Protein AF-A0A7C5N5G0-F1 (afdb_monomer_lite)

Radius of gyration: 22.43 Å; chains: 1; bounding box: 54×42×61 Å

Foldseek 3Di:
DDDDDPPPPDDPPPVLCVVQVVVVVVLVVCCVVPVPVSVVVVVVVVVVCCVVCVVVLVCVLVVLLVVVCCCCVHPNVPPDLADPPDDDPDDPVVVVVVVCVVLDALCCVQCVPVQLQVQQQCPPPDDHPDPVSSVVSVVVSCVVSDSSVVSVVVVQCSLQSNCVRVVVFDSAQLRSLCSVPPPDPVSVVVSSVRRSVVVNCVSVVVVVRLVSVLQVVLVVCCVPPVDDSPPPVVSVVSVD

Structure (mmCIF, N/CA/C/O backbone):
data_AF-A0A7C5N5G0-F1
#
_entry.id   AF-A0A7C5N5G0-F1
#
loop_
_atom_site.group_PDB
_atom_site.id
_atom_site.type_symbol
_atom_site.label_atom_id
_atom_site.label_alt_id
_atom_site.label_comp_id
_atom_site.label_asym_id
_atom_site.label_entity_id
_atom_site.label_seq_id
_atom_site.pdbx_PDB_ins_code
_atom_site.Cartn_x
_atom_site.Cartn_y
_atom_site.Cartn_z
_atom_site.occupancy
_atom_site.B_iso_or_equiv
_atom_site.auth_seq_id
_atom_site.auth_comp_id
_atom_site.auth_asym_id
_atom_site.auth_atom_id
_atom_site.pdbx_PDB_model_num
ATOM 1 N N . MET A 1 1 ? -23.564 23.332 30.716 1.00 38.75 1 MET A N 1
ATOM 2 C CA . MET A 1 1 ? -22.818 22.286 31.445 1.00 38.75 1 MET A CA 1
ATOM 3 C C . MET A 1 1 ? -21.609 21.970 30.584 1.00 38.75 1 MET A C 1
ATOM 5 O O . MET A 1 1 ? -21.790 21.475 29.482 1.00 38.75 1 MET A O 1
ATOM 9 N N . ALA A 1 2 ? -20.439 22.476 30.977 1.00 34.38 2 ALA A N 1
ATOM 10 C CA . ALA A 1 2 ? -19.244 22.510 30.136 1.00 34.38 2 ALA A CA 1
ATOM 11 C C . ALA A 1 2 ? -18.768 21.088 29.808 1.00 34.38 2 ALA A C 1
ATOM 13 O O . ALA A 1 2 ? -18.655 20.260 30.711 1.00 34.38 2 ALA A O 1
ATOM 14 N N . ALA A 1 3 ? -18.518 20.821 28.526 1.00 38.19 3 ALA A N 1
ATOM 15 C CA . ALA A 1 3 ? -17.839 19.614 28.087 1.00 38.19 3 ALA A CA 1
ATOM 16 C C . ALA A 1 3 ? -16.441 19.606 28.717 1.00 38.19 3 ALA A C 1
ATOM 18 O O . ALA A 1 3 ? -15.652 20.522 28.497 1.00 38.19 3 ALA A O 1
ATOM 19 N N . SER A 1 4 ? -16.167 18.611 29.557 1.00 40.34 4 SER A N 1
ATOM 20 C CA . SER A 1 4 ? -14.829 18.361 30.077 1.00 40.34 4 SER A CA 1
ATOM 21 C C . SER A 1 4 ? -13.907 18.049 28.903 1.00 40.34 4 SER A C 1
ATOM 23 O O . SER A 1 4 ? -14.160 17.088 28.173 1.00 40.34 4 SER A O 1
ATOM 25 N N . GLU A 1 5 ? -12.862 18.853 28.720 1.00 38.34 5 GLU A N 1
ATOM 26 C CA . GLU A 1 5 ? -11.787 18.560 27.775 1.00 38.34 5 GLU A CA 1
ATOM 27 C C . GLU A 1 5 ? -11.242 17.145 28.040 1.00 38.34 5 GLU A C 1
ATOM 29 O O . GLU A 1 5 ? -11.054 16.768 29.205 1.00 38.34 5 GLU A O 1
ATOM 34 N N . PRO A 1 6 ? -11.010 16.326 26.998 1.00 38.59 6 PRO A N 1
ATOM 35 C CA . PRO A 1 6 ? -10.417 15.018 27.189 1.00 38.59 6 PRO A CA 1
ATOM 36 C C . PRO A 1 6 ? -9.009 15.200 27.758 1.00 38.59 6 PRO A C 1
ATOM 38 O O . PRO A 1 6 ? -8.140 15.810 27.142 1.00 38.59 6 PRO A O 1
ATOM 41 N N . ASN A 1 7 ? -8.818 14.677 28.968 1.00 37.25 7 ASN A N 1
ATOM 42 C CA . ASN A 1 7 ? -7.552 14.620 29.682 1.00 37.25 7 ASN A CA 1
ATOM 43 C C . ASN A 1 7 ? -6.488 13.967 28.784 1.00 37.25 7 ASN A C 1
ATOM 45 O O . ASN A 1 7 ? -6.459 12.743 28.646 1.00 37.25 7 ASN A O 1
ATOM 49 N N . GLU A 1 8 ? -5.628 14.783 28.164 1.00 41.31 8 GLU A N 1
ATOM 50 C CA . GLU A 1 8 ? -4.406 14.345 27.490 1.00 41.31 8 GLU A CA 1
ATOM 51 C C . GLU A 1 8 ? -3.439 13.771 28.535 1.00 41.31 8 GLU A C 1
ATOM 53 O O . GLU A 1 8 ? -2.467 14.400 28.965 1.00 41.31 8 GLU A O 1
ATOM 58 N N . SER A 1 9 ? -3.710 12.544 28.975 1.00 40.50 9 SER A N 1
ATOM 59 C CA . SER A 1 9 ? -2.790 11.788 29.805 1.00 40.50 9 SER A CA 1
ATOM 60 C C . SER A 1 9 ? -1.496 11.568 29.020 1.00 40.50 9 SER A C 1
ATOM 62 O O . SER A 1 9 ? -1.440 10.833 28.032 1.00 40.50 9 SER A O 1
ATOM 64 N N . ARG A 1 10 ? -0.461 12.269 29.484 1.00 46.38 10 ARG A N 1
ATOM 65 C CA . ARG A 1 10 ? 0.943 12.212 29.083 1.00 46.38 10 ARG A CA 1
ATOM 66 C C . ARG A 1 10 ? 1.504 10.793 29.197 1.00 46.38 10 ARG A C 1
ATOM 68 O O . ARG A 1 10 ? 2.137 10.455 30.192 1.00 46.38 10 ARG A O 1
ATOM 75 N N . GLU A 1 11 ? 1.355 9.986 28.158 1.00 44.59 11 GLU A N 1
ATOM 76 C CA . GLU A 1 11 ? 2.305 8.902 27.918 1.00 44.59 11 GLU A CA 1
ATOM 77 C C . GLU A 1 11 ? 3.470 9.423 27.071 1.00 44.59 11 GLU A C 1
ATOM 79 O O . GLU A 1 11 ? 3.255 10.244 26.169 1.00 44.59 11 GLU A O 1
ATOM 84 N N . PRO A 1 12 ? 4.714 8.970 27.315 1.00 39.28 12 PRO A N 1
ATOM 85 C CA . PRO A 1 12 ? 5.829 9.281 26.444 1.00 39.28 12 PRO A CA 1
ATOM 86 C C . PRO A 1 12 ? 5.573 8.572 25.113 1.00 39.28 12 PRO A C 1
ATOM 88 O O . PRO A 1 12 ? 5.986 7.429 24.900 1.00 39.28 12 PRO A O 1
ATOM 91 N N . ARG A 1 13 ? 4.874 9.249 24.195 1.00 56.44 13 ARG A N 1
ATOM 92 C CA . ARG A 1 13 ? 4.878 8.875 22.786 1.00 56.44 13 ARG A CA 1
ATOM 93 C C . ARG A 1 13 ? 6.350 8.917 22.402 1.00 56.44 13 ARG A C 1
ATOM 95 O O . ARG A 1 13 ? 6.923 10.003 22.308 1.00 56.44 13 ARG A O 1
ATOM 102 N N . ILE A 1 14 ? 6.990 7.751 22.239 1.00 54.59 14 ILE A N 1
ATOM 103 C CA . ILE A 1 14 ? 8.226 7.685 21.458 1.00 54.59 14 ILE A CA 1
ATOM 104 C C . ILE A 1 14 ? 7.875 8.472 20.216 1.00 54.59 14 ILE A C 1
ATOM 106 O O . ILE A 1 14 ? 6.896 8.140 19.548 1.00 54.59 14 ILE A O 1
ATOM 110 N N . ASN A 1 15 ? 8.569 9.584 20.004 1.00 74.19 15 ASN A N 1
ATOM 111 C CA . ASN A 1 15 ? 8.266 10.424 18.873 1.00 74.19 15 ASN A CA 1
ATOM 112 C C . ASN A 1 15 ? 8.643 9.574 17.662 1.00 74.19 15 ASN A C 1
ATOM 114 O O . ASN A 1 15 ? 9.822 9.460 17.347 1.00 74.19 15 ASN A O 1
ATOM 118 N N . LEU A 1 16 ? 7.666 8.865 17.092 1.00 84.12 16 LEU A N 1
ATOM 119 C CA . LEU A 1 16 ? 7.862 7.818 16.091 1.00 84.12 16 LEU A CA 1
ATOM 120 C C . LEU A 1 16 ? 8.647 8.375 14.906 1.00 84.12 16 LEU A C 1
ATOM 122 O O . LEU A 1 16 ? 9.492 7.702 14.325 1.00 84.12 16 LEU A O 1
ATOM 126 N N . PHE A 1 17 ? 8.441 9.663 14.650 1.00 85.81 17 PHE A N 1
ATOM 127 C CA . PHE A 1 17 ? 9.220 10.493 13.755 1.00 85.81 17 PHE A CA 1
ATOM 128 C C . PHE A 1 17 ? 10.731 10.449 14.032 1.00 85.81 17 PHE A C 1
ATOM 130 O O . PHE A 1 17 ? 11.509 10.244 13.115 1.00 85.81 17 PHE A O 1
ATOM 137 N N . ARG A 1 18 ? 11.178 10.560 15.290 1.00 88.50 18 ARG A N 1
ATOM 138 C CA . ARG A 1 18 ? 12.605 10.484 15.661 1.00 88.50 18 ARG A CA 1
ATOM 139 C C . ARG A 1 18 ? 13.236 9.123 15.375 1.00 88.50 18 ARG A C 1
ATOM 141 O O . ARG A 1 18 ? 14.450 9.064 15.251 1.00 88.50 18 ARG A O 1
ATOM 148 N N . VAL A 1 19 ? 12.447 8.050 15.303 1.00 90.19 19 VAL A N 1
ATOM 149 C CA . VAL A 1 19 ? 12.949 6.705 14.972 1.00 90.19 19 VAL A CA 1
ATOM 150 C C . VAL A 1 19 ? 12.888 6.456 13.467 1.00 90.19 19 VAL A C 1
ATOM 152 O O . VAL A 1 19 ? 13.840 5.953 12.883 1.00 90.19 19 VAL A O 1
ATOM 155 N N . THR A 1 20 ? 11.782 6.827 12.829 1.00 92.81 20 THR A N 1
ATOM 156 C CA . THR A 1 20 ? 11.528 6.543 11.409 1.00 92.81 20 THR A CA 1
ATOM 157 C C . THR A 1 20 ? 12.256 7.506 10.474 1.00 92.81 20 THR A C 1
ATOM 159 O O . THR A 1 20 ? 12.785 7.064 9.458 1.00 92.81 20 THR A O 1
ATOM 162 N N . LEU A 1 21 ? 12.378 8.791 10.828 1.00 93.56 21 LEU A N 1
ATOM 163 C CA . LEU A 1 21 ? 13.058 9.788 9.998 1.00 93.56 21 LEU A CA 1
ATOM 164 C C . LEU A 1 21 ? 14.537 9.446 9.756 1.00 93.56 21 LEU A C 1
ATOM 166 O O . LEU A 1 21 ? 14.940 9.481 8.595 1.00 93.56 21 LEU A O 1
ATOM 170 N N . PRO A 1 22 ? 15.354 9.075 10.767 1.00 95.38 22 PRO A N 1
ATOM 171 C CA . PRO A 1 22 ? 16.735 8.671 10.514 1.00 95.38 22 PRO A CA 1
ATOM 172 C C . PRO A 1 22 ? 16.849 7.447 9.604 1.00 95.38 22 PRO A C 1
ATOM 174 O O . PRO A 1 22 ? 17.775 7.383 8.805 1.00 95.38 22 PRO A O 1
ATOM 177 N N . ILE A 1 23 ? 15.905 6.502 9.682 1.00 95.19 23 ILE A N 1
ATOM 178 C CA . ILE A 1 23 ? 15.879 5.325 8.802 1.00 95.19 23 ILE A CA 1
ATOM 179 C C . ILE A 1 23 ? 15.606 5.761 7.358 1.00 95.19 23 ILE A C 1
ATOM 181 O O . ILE A 1 23 ? 16.357 5.393 6.458 1.00 95.19 23 ILE A O 1
ATOM 185 N N . CYS A 1 24 ? 14.585 6.594 7.136 1.00 94.94 24 CYS A N 1
ATOM 186 C CA . CYS A 1 24 ? 14.295 7.149 5.812 1.00 94.94 24 CYS A CA 1
ATOM 187 C C . CYS A 1 24 ? 15.481 7.957 5.264 1.00 94.94 24 CYS A C 1
ATOM 189 O O . CYS A 1 24 ? 15.859 7.784 4.109 1.00 94.94 24 CYS A O 1
ATOM 191 N N . ALA A 1 25 ? 16.096 8.803 6.097 1.00 94.88 25 ALA A N 1
ATOM 192 C CA . ALA A 1 25 ? 17.253 9.608 5.721 1.00 94.88 25 ALA A CA 1
ATOM 193 C C . ALA A 1 25 ? 18.465 8.736 5.369 1.00 94.88 25 ALA A C 1
ATOM 195 O O . ALA A 1 25 ? 19.141 9.010 4.384 1.00 94.88 25 ALA A O 1
ATOM 196 N N . LEU A 1 26 ? 18.715 7.665 6.126 1.00 94.94 26 LEU A N 1
ATOM 197 C CA . LEU A 1 26 ? 19.798 6.726 5.847 1.00 94.94 26 LEU A CA 1
ATOM 198 C C . LEU A 1 26 ? 19.607 6.038 4.492 1.00 94.94 26 LEU A C 1
ATOM 200 O O . LEU A 1 26 ? 20.550 5.978 3.708 1.00 94.94 26 LEU A O 1
ATOM 204 N N . VAL A 1 27 ? 18.394 5.557 4.198 1.00 94.00 27 VAL A N 1
ATOM 205 C CA . VAL A 1 27 ? 18.082 4.931 2.902 1.00 94.00 27 VAL A CA 1
ATOM 206 C C . VAL A 1 27 ? 18.209 5.948 1.765 1.00 94.00 27 VAL A C 1
ATOM 208 O O . VAL A 1 27 ? 18.807 5.636 0.737 1.00 94.00 27 VAL A O 1
ATOM 211 N N . ALA A 1 28 ? 17.720 7.176 1.960 1.00 92.44 28 ALA A N 1
ATOM 212 C CA . ALA A 1 28 ? 17.833 8.247 0.972 1.00 92.44 28 ALA A CA 1
ATOM 213 C C . ALA A 1 28 ? 19.299 8.615 0.684 1.00 92.44 28 ALA A C 1
ATOM 215 O O . ALA A 1 28 ? 19.708 8.662 -0.473 1.00 92.44 28 ALA A O 1
ATOM 216 N N . VAL A 1 29 ? 20.112 8.814 1.727 1.00 94.06 29 VAL A N 1
ATOM 217 C CA . VAL A 1 29 ? 21.551 9.086 1.588 1.00 94.06 29 VAL A CA 1
ATOM 218 C C . VAL A 1 29 ? 22.259 7.907 0.926 1.00 94.06 29 VAL A C 1
ATOM 220 O O . VAL A 1 29 ? 23.057 8.120 0.018 1.00 94.06 29 VAL A O 1
ATOM 223 N N . GLY A 1 30 ? 21.932 6.671 1.311 1.00 92.38 30 GLY A N 1
ATOM 224 C CA . GLY A 1 30 ? 22.464 5.467 0.674 1.00 92.38 30 GLY A CA 1
ATOM 225 C C . GLY A 1 30 ? 22.176 5.424 -0.828 1.00 92.38 30 GLY A C 1
ATOM 226 O O . GLY A 1 30 ? 23.085 5.165 -1.612 1.00 92.38 30 GLY A O 1
ATOM 227 N N . GLY A 1 31 ? 20.951 5.766 -1.236 1.00 90.06 31 GLY A N 1
ATOM 228 C CA . GLY A 1 31 ? 20.559 5.829 -2.646 1.00 90.06 31 GLY A CA 1
ATOM 229 C C . GLY A 1 31 ? 21.249 6.943 -3.436 1.00 90.06 31 GLY A C 1
ATOM 230 O O . GLY A 1 31 ? 21.521 6.768 -4.618 1.00 90.06 31 GLY A O 1
ATOM 231 N N . ILE A 1 32 ? 21.582 8.065 -2.789 1.00 90.75 32 ILE A N 1
ATOM 232 C CA . ILE A 1 32 ? 22.332 9.169 -3.412 1.00 90.75 32 ILE A CA 1
ATOM 233 C C . ILE A 1 32 ? 23.817 8.813 -3.561 1.00 90.75 32 ILE A C 1
ATOM 235 O O . ILE A 1 32 ? 24.430 9.137 -4.576 1.00 90.75 32 ILE A O 1
ATOM 239 N N . VAL A 1 33 ? 24.403 8.171 -2.548 1.00 95.00 33 VAL A N 1
ATOM 240 C CA . VAL A 1 33 ? 25.842 7.867 -2.502 1.00 95.00 33 VAL A CA 1
ATOM 241 C C . VAL A 1 33 ? 26.191 6.646 -3.353 1.00 95.00 33 VAL A C 1
ATOM 243 O O . VAL A 1 33 ? 27.214 6.654 -4.034 1.00 95.00 33 VAL A O 1
ATOM 246 N N . SER A 1 34 ? 25.371 5.593 -3.315 1.00 94.44 34 SER A N 1
ATOM 247 C CA . SER A 1 34 ? 25.616 4.350 -4.050 1.00 94.44 34 SER A CA 1
ATOM 248 C C . SER A 1 34 ? 24.299 3.715 -4.523 1.00 94.44 34 SER A C 1
ATOM 250 O O . SER A 1 34 ? 23.805 2.763 -3.909 1.00 94.44 34 SER A O 1
ATOM 252 N N . PRO A 1 35 ? 23.712 4.233 -5.619 1.00 91.56 35 PRO A N 1
ATOM 253 C CA . PRO A 1 35 ? 22.434 3.746 -6.135 1.00 91.56 35 PRO A CA 1
ATOM 254 C C . PRO A 1 35 ? 22.483 2.271 -6.557 1.00 91.56 35 PRO A C 1
ATOM 256 O O . PRO A 1 35 ? 21.540 1.539 -6.274 1.00 91.56 35 PRO A O 1
ATOM 259 N N . GLU A 1 36 ? 23.584 1.821 -7.169 1.00 95.12 36 GLU A N 1
ATOM 260 C CA . GLU A 1 36 ? 23.771 0.425 -7.600 1.00 95.12 36 GLU A CA 1
ATOM 261 C C . GLU A 1 36 ? 23.733 -0.539 -6.409 1.00 95.12 36 GLU A C 1
ATOM 263 O O . GLU A 1 36 ? 22.925 -1.463 -6.384 1.00 95.12 36 GLU A O 1
ATOM 268 N N . THR A 1 37 ? 24.510 -0.258 -5.355 1.00 95.19 37 THR A N 1
ATOM 269 C CA . THR A 1 37 ? 24.529 -1.088 -4.139 1.00 95.19 37 THR A CA 1
ATOM 270 C C . THR A 1 37 ? 23.150 -1.169 -3.488 1.00 95.19 37 THR A C 1
ATOM 272 O O . THR A 1 37 ? 22.744 -2.240 -3.025 1.00 95.19 37 THR A O 1
ATOM 275 N N . LEU A 1 38 ? 22.420 -0.048 -3.433 1.00 93.56 38 LEU A N 1
ATOM 276 C CA . LEU A 1 38 ? 21.074 -0.026 -2.865 1.00 93.56 38 LEU A CA 1
ATOM 277 C C . LEU A 1 38 ? 20.101 -0.858 -3.713 1.00 93.56 38 LEU A C 1
ATOM 279 O O . LEU A 1 38 ? 19.334 -1.640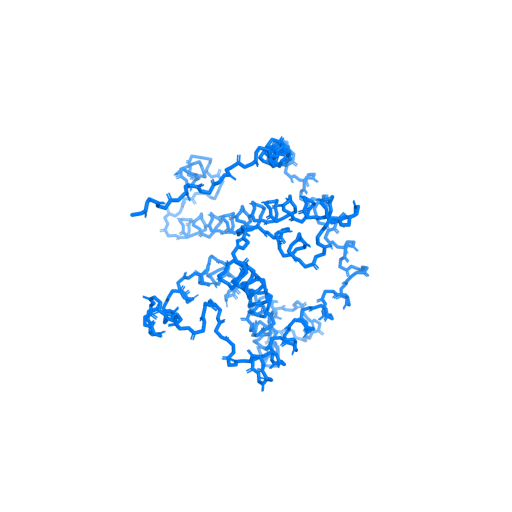 -3.151 1.00 93.56 38 LEU A O 1
ATOM 283 N N . ALA A 1 39 ? 20.151 -0.715 -5.040 1.00 93.44 39 ALA A N 1
ATOM 284 C CA . ALA A 1 39 ? 19.307 -1.460 -5.970 1.00 93.44 39 ALA A CA 1
ATOM 285 C C . ALA A 1 39 ? 19.572 -2.972 -5.897 1.00 93.44 39 ALA A C 1
ATOM 287 O O . ALA A 1 39 ? 18.627 -3.749 -5.748 1.00 93.44 39 ALA A O 1
ATOM 288 N N . ASP A 1 40 ? 20.841 -3.385 -5.904 1.00 96.56 40 ASP A N 1
ATOM 289 C CA . ASP A 1 40 ? 21.236 -4.793 -5.814 1.00 96.56 40 ASP A CA 1
ATOM 290 C C . ASP A 1 40 ? 20.833 -5.405 -4.471 1.00 96.56 40 ASP A C 1
ATOM 292 O O . ASP A 1 40 ? 20.274 -6.504 -4.417 1.00 96.56 40 ASP A O 1
ATOM 296 N N . SER A 1 41 ? 21.043 -4.669 -3.375 1.00 95.88 41 SER A N 1
ATOM 297 C CA . SER A 1 41 ? 20.649 -5.115 -2.035 1.00 95.88 41 SER A CA 1
ATOM 298 C C . SER A 1 41 ? 19.132 -5.269 -1.923 1.00 95.88 41 SER A C 1
ATOM 300 O O . SER A 1 41 ? 18.646 -6.297 -1.446 1.00 95.88 41 SER A O 1
ATOM 302 N N . ALA A 1 42 ? 18.366 -4.283 -2.403 1.00 94.12 42 ALA A N 1
ATOM 303 C CA . ALA A 1 42 ? 16.907 -4.342 -2.411 1.00 94.12 42 ALA A CA 1
ATOM 304 C C . ALA A 1 42 ? 16.388 -5.487 -3.298 1.00 94.12 42 ALA A C 1
ATOM 306 O O . ALA A 1 42 ? 15.464 -6.206 -2.903 1.00 94.12 42 ALA A O 1
ATOM 307 N N . GLY A 1 43 ? 17.008 -5.706 -4.462 1.00 96.38 43 GLY A N 1
ATOM 308 C CA . GLY A 1 43 ? 16.697 -6.812 -5.367 1.00 96.38 43 GLY A CA 1
ATOM 309 C C . GLY A 1 43 ? 16.982 -8.180 -4.743 1.00 96.38 43 GLY A C 1
ATOM 310 O O . GLY A 1 43 ? 16.146 -9.088 -4.813 1.00 96.38 43 GLY A O 1
ATOM 311 N N . LEU A 1 44 ? 18.116 -8.328 -4.053 1.00 97.06 44 LEU A N 1
ATOM 312 C CA . LEU A 1 44 ? 18.463 -9.550 -3.328 1.00 97.06 44 LEU A CA 1
ATOM 313 C C . LEU A 1 44 ? 17.478 -9.827 -2.186 1.00 97.06 44 LEU A C 1
ATOM 315 O O . LEU A 1 44 ? 16.992 -10.952 -2.056 1.00 97.06 44 LEU A O 1
ATOM 319 N N . MET A 1 45 ? 17.137 -8.812 -1.387 1.00 95.81 45 MET A N 1
ATOM 320 C CA . MET A 1 45 ? 16.157 -8.946 -0.304 1.00 95.81 45 MET A CA 1
ATOM 321 C C . MET A 1 45 ? 14.781 -9.349 -0.840 1.00 95.81 45 MET A C 1
ATOM 323 O O . MET A 1 45 ? 14.168 -10.284 -0.326 1.00 95.81 45 MET A O 1
ATOM 327 N N . THR A 1 46 ? 14.325 -8.688 -1.905 1.00 94.56 46 THR A N 1
ATOM 328 C CA . THR A 1 46 ? 13.021 -8.944 -2.530 1.00 94.56 46 THR A CA 1
ATOM 329 C C . THR A 1 46 ? 12.954 -10.351 -3.120 1.00 94.56 46 THR A C 1
ATOM 331 O O . THR A 1 46 ? 12.023 -11.103 -2.838 1.00 94.56 46 THR A O 1
ATOM 334 N N . SER A 1 47 ? 13.966 -10.749 -3.894 1.00 95.81 47 SER A N 1
ATOM 335 C CA . SER A 1 47 ? 14.017 -12.084 -4.498 1.00 95.81 47 SER A CA 1
ATOM 3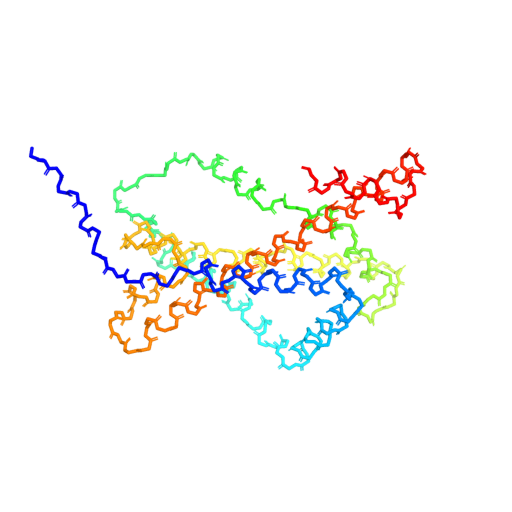36 C C . SER A 1 47 ? 14.129 -13.194 -3.451 1.00 95.81 47 SER A C 1
ATOM 338 O O . SER A 1 47 ? 13.475 -14.227 -3.588 1.00 95.81 47 SER A O 1
ATOM 340 N N . THR A 1 48 ? 14.892 -12.977 -2.377 1.00 96.31 48 THR A N 1
ATOM 341 C CA . THR A 1 48 ? 14.986 -13.922 -1.254 1.00 96.31 48 THR A CA 1
ATOM 342 C C . THR A 1 48 ? 13.646 -14.056 -0.535 1.00 96.31 48 THR A C 1
ATOM 344 O O . THR A 1 48 ? 13.210 -15.174 -0.265 1.00 96.31 48 THR A O 1
ATOM 347 N N . ALA A 1 49 ? 12.959 -12.938 -0.277 1.00 94.56 49 ALA A N 1
ATOM 348 C CA . ALA A 1 49 ? 11.640 -12.947 0.343 1.00 94.56 49 ALA A CA 1
ATOM 349 C C . ALA A 1 49 ? 10.622 -13.711 -0.513 1.00 94.56 49 ALA A C 1
ATOM 351 O O . ALA A 1 49 ? 9.946 -14.594 0.007 1.00 94.56 49 ALA A O 1
ATOM 352 N N . PHE A 1 50 ? 10.550 -13.451 -1.823 1.00 92.94 50 PHE A N 1
ATOM 353 C CA . PHE A 1 50 ? 9.614 -14.163 -2.698 1.00 92.94 50 PHE A CA 1
ATOM 354 C C . PHE A 1 50 ? 9.947 -15.646 -2.861 1.00 92.94 50 PHE A C 1
ATOM 356 O O . PHE A 1 50 ? 9.033 -16.456 -2.906 1.00 92.94 50 PHE A O 1
ATOM 363 N N . ARG A 1 51 ? 11.225 -16.041 -2.861 1.00 94.12 51 ARG A N 1
ATOM 364 C CA . ARG A 1 51 ? 11.590 -17.470 -2.883 1.00 94.12 51 ARG A CA 1
ATOM 365 C C . ARG A 1 51 ? 11.135 -18.234 -1.638 1.00 94.12 51 ARG A C 1
ATOM 367 O O . ARG A 1 51 ? 10.981 -19.447 -1.712 1.00 94.12 51 ARG A O 1
ATOM 374 N N . ALA A 1 52 ? 10.982 -17.554 -0.502 1.00 94.62 52 ALA A N 1
ATOM 375 C CA . ALA A 1 52 ? 10.625 -18.182 0.769 1.00 94.62 52 ALA A CA 1
AT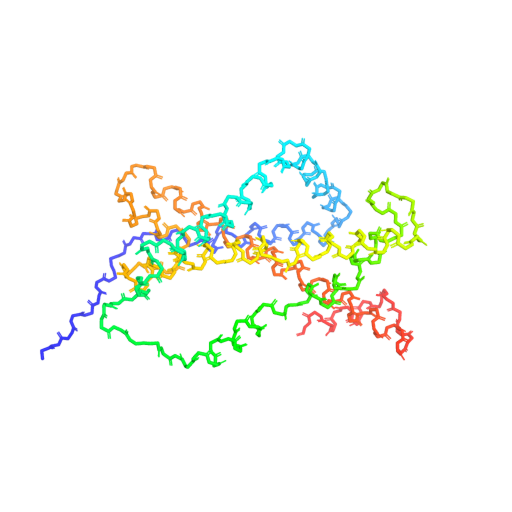OM 376 C C . ALA A 1 52 ? 9.145 -18.000 1.160 1.00 94.62 52 ALA A C 1
ATOM 378 O O . ALA A 1 52 ? 8.590 -18.844 1.866 1.00 94.62 52 ALA A O 1
ATOM 379 N N . LEU A 1 53 ? 8.523 -16.888 0.758 1.00 96.06 53 LEU A N 1
ATOM 380 C CA . LEU A 1 53 ? 7.239 -16.412 1.286 1.00 96.06 53 LEU A CA 1
ATOM 381 C C . LEU A 1 53 ? 6.177 -16.149 0.208 1.00 96.06 53 LEU A C 1
ATOM 383 O O . LEU A 1 53 ? 5.113 -15.630 0.544 1.00 96.06 53 LEU A O 1
ATOM 387 N N . ASP A 1 54 ? 6.411 -16.488 -1.062 1.00 94.06 54 ASP A N 1
ATOM 388 C CA . ASP A 1 54 ? 5.415 -16.333 -2.137 1.00 94.06 54 ASP A CA 1
ATOM 389 C C . ASP A 1 54 ? 4.054 -16.952 -1.785 1.00 94.06 54 ASP A C 1
ATOM 391 O O . ASP A 1 54 ? 3.022 -16.283 -1.873 1.00 94.06 54 ASP A O 1
ATOM 395 N N . TRP A 1 55 ? 4.048 -18.195 -1.302 1.00 95.56 55 TRP A N 1
ATOM 396 C CA . TRP A 1 55 ? 2.840 -18.902 -0.885 1.00 95.56 55 TRP A CA 1
ATOM 397 C C . TRP A 1 55 ? 2.112 -18.158 0.237 1.00 95.56 55 TRP A C 1
ATOM 399 O O . TRP A 1 55 ? 0.882 -18.112 0.250 1.00 95.56 55 TRP A O 1
ATOM 409 N N . PHE A 1 56 ? 2.862 -17.551 1.162 1.00 96.00 56 PHE A N 1
ATOM 410 C CA . PHE A 1 56 ? 2.304 -16.809 2.283 1.00 96.00 56 PHE A CA 1
ATOM 411 C C . PHE A 1 56 ? 1.649 -15.518 1.796 1.00 96.00 56 PHE A C 1
ATOM 413 O O . PHE A 1 56 ? 0.520 -15.238 2.189 1.00 96.00 56 PHE A O 1
ATOM 420 N N . PHE A 1 57 ? 2.297 -14.769 0.897 1.00 93.19 57 PHE A N 1
ATOM 421 C CA . PHE A 1 57 ? 1.698 -13.576 0.293 1.00 93.19 57 PHE A CA 1
ATOM 422 C C . PHE A 1 57 ? 0.413 -13.917 -0.468 1.00 93.19 57 PHE A C 1
ATOM 424 O O . PHE A 1 57 ? -0.613 -13.267 -0.258 1.00 93.19 57 PHE A O 1
ATOM 431 N N . MET A 1 58 ? 0.435 -14.972 -1.287 1.00 93.94 58 MET A N 1
ATOM 432 C CA . MET A 1 58 ? -0.740 -15.403 -2.049 1.00 93.94 58 MET A CA 1
ATOM 433 C C . MET A 1 58 ? -1.882 -15.851 -1.131 1.00 93.94 58 MET A C 1
ATOM 435 O O . MET A 1 58 ? -3.029 -15.435 -1.323 1.00 93.94 58 MET A O 1
ATOM 439 N N . ALA A 1 59 ? -1.579 -16.644 -0.101 1.00 97.06 59 ALA A N 1
ATOM 440 C CA . ALA A 1 59 ? -2.564 -17.092 0.878 1.00 97.06 59 ALA A CA 1
ATOM 441 C C . ALA A 1 59 ? -3.126 -15.928 1.708 1.00 97.06 59 ALA A C 1
ATOM 443 O O . ALA A 1 59 ? -4.333 -15.871 1.932 1.00 97.06 59 ALA A O 1
ATOM 444 N N . ALA A 1 60 ? -2.283 -14.981 2.129 1.00 96.88 60 ALA A N 1
ATOM 445 C CA . ALA A 1 60 ? -2.696 -13.830 2.926 1.00 96.88 60 ALA A CA 1
ATOM 446 C C . ALA A 1 60 ? -3.639 -12.907 2.145 1.00 96.88 60 ALA A C 1
ATOM 448 O O . ALA A 1 60 ? -4.726 -12.598 2.630 1.00 96.88 60 ALA A O 1
ATOM 449 N N . VAL A 1 61 ? -3.275 -12.517 0.918 1.00 96.81 61 VAL A N 1
ATOM 450 C CA . VAL A 1 61 ? -4.105 -11.619 0.095 1.00 96.81 61 VAL A CA 1
ATOM 451 C C . VAL A 1 61 ? -5.415 -12.299 -0.314 1.00 96.81 61 VAL A C 1
ATOM 453 O O . VAL A 1 61 ? -6.481 -11.685 -0.230 1.00 96.81 61 VAL A O 1
ATOM 456 N N . SER A 1 62 ? -5.371 -13.587 -0.672 1.00 97.44 62 SER A N 1
ATOM 457 C CA . SER A 1 62 ? -6.589 -14.371 -0.931 1.00 97.44 62 SER A CA 1
ATOM 458 C C . SER A 1 62 ? -7.462 -14.476 0.323 1.00 97.44 62 SER A C 1
ATOM 460 O O . SER A 1 62 ? -8.680 -14.319 0.256 1.00 97.44 62 SER A O 1
ATOM 462 N N . GLY A 1 63 ? -6.842 -14.683 1.488 1.00 98.25 63 GLY A N 1
ATOM 463 C CA . GLY A 1 63 ? -7.511 -14.711 2.785 1.00 98.25 63 GLY A CA 1
ATOM 464 C C . GLY A 1 63 ? -8.189 -13.386 3.128 1.00 98.25 63 GLY A C 1
ATOM 465 O O . GLY A 1 63 ? -9.328 -13.398 3.588 1.00 98.25 63 GLY A O 1
ATOM 466 N N . PHE A 1 64 ? -7.550 -12.246 2.845 1.00 98.19 64 PHE A N 1
ATOM 467 C CA . PHE A 1 64 ? -8.168 -10.928 3.013 1.00 98.19 64 PHE A CA 1
ATOM 468 C C . PHE A 1 64 ? -9.381 -10.749 2.108 1.00 98.19 64 PHE A C 1
ATOM 470 O O . PHE A 1 64 ? -10.410 -10.268 2.577 1.00 98.19 64 PHE A O 1
ATOM 477 N N . LEU A 1 65 ? -9.311 -11.190 0.848 1.00 98.12 65 LEU A N 1
ATOM 478 C CA . LEU A 1 65 ? -10.468 -11.149 -0.045 1.00 98.12 65 LEU A CA 1
ATOM 479 C C . LEU A 1 65 ? -11.623 -12.000 0.497 1.00 98.12 65 LEU A C 1
ATOM 481 O O . LEU A 1 65 ? -12.752 -11.517 0.577 1.00 98.12 65 LEU A O 1
ATOM 485 N N . MET A 1 66 ? -11.345 -13.234 0.924 1.00 98.31 66 MET A N 1
ATOM 486 C CA . MET A 1 66 ? -12.367 -14.104 1.516 1.00 98.31 66 MET A CA 1
ATOM 487 C C . MET A 1 66 ? -12.953 -13.507 2.801 1.00 98.31 66 MET A C 1
ATOM 489 O O . MET A 1 66 ? -14.164 -13.568 3.005 1.00 98.31 66 MET A O 1
ATOM 493 N N . LEU A 1 67 ? -12.124 -12.884 3.644 1.00 98.00 67 LEU A N 1
ATOM 494 C CA . LEU A 1 67 ? -12.565 -12.210 4.863 1.00 98.00 67 LEU A CA 1
ATOM 495 C C . LEU A 1 67 ? -13.463 -11.007 4.550 1.00 98.00 67 LEU A C 1
ATOM 497 O O . LEU A 1 67 ? -14.520 -10.874 5.160 1.00 98.00 67 LEU A O 1
ATOM 501 N N . CYS A 1 68 ? -13.088 -10.168 3.581 1.00 97.75 68 CYS A N 1
ATOM 502 C CA . CYS A 1 68 ? -13.913 -9.052 3.118 1.00 97.75 68 CYS A CA 1
ATOM 503 C C . CYS A 1 68 ? -15.278 -9.538 2.617 1.00 97.75 68 CYS A C 1
ATOM 505 O O . CYS A 1 68 ? -16.303 -8.993 3.021 1.00 97.75 68 CYS A O 1
ATOM 507 N N . LEU A 1 69 ? -15.306 -10.590 1.791 1.00 97.62 69 LEU A N 1
ATOM 508 C CA . LEU A 1 69 ? -16.554 -11.174 1.291 1.00 97.62 69 LEU A CA 1
ATOM 509 C C . LEU A 1 69 ? -17.409 -11.744 2.426 1.00 97.62 69 LEU A C 1
ATOM 511 O O . LEU A 1 69 ? -18.613 -11.507 2.466 1.00 97.62 69 LEU A O 1
ATOM 515 N N . TRP A 1 70 ? -16.796 -12.456 3.371 1.00 97.81 70 TRP A N 1
ATOM 516 C CA . TRP A 1 70 ? -17.503 -13.009 4.523 1.00 97.81 70 TRP A CA 1
ATOM 517 C C . TRP A 1 70 ? -18.079 -11.922 5.437 1.00 97.81 70 TRP A C 1
ATOM 519 O O . TRP A 1 70 ? -19.208 -12.055 5.905 1.00 97.81 70 TRP A O 1
ATOM 529 N N . LEU A 1 71 ? -17.342 -10.833 5.674 1.00 97.00 71 LEU A N 1
ATOM 530 C CA . LEU A 1 71 ? -17.827 -9.699 6.462 1.00 97.00 71 LEU A CA 1
ATOM 531 C C . LEU A 1 71 ? -18.960 -8.962 5.744 1.00 97.00 71 LEU A C 1
ATOM 533 O O . LEU A 1 71 ? -19.973 -8.672 6.374 1.00 97.00 71 LEU A O 1
ATOM 537 N N . ALA A 1 72 ? -18.808 -8.705 4.442 1.00 96.38 72 ALA A N 1
ATOM 538 C CA . ALA A 1 72 ? -19.777 -7.960 3.644 1.00 96.38 72 ALA A CA 1
ATOM 539 C C . ALA A 1 72 ? -21.091 -8.727 3.422 1.00 96.38 72 ALA A C 1
ATOM 541 O O . ALA A 1 72 ? -22.163 -8.137 3.500 1.00 96.38 72 ALA A O 1
ATOM 542 N N . LEU A 1 73 ? -21.015 -10.036 3.155 1.00 96.75 73 LEU A N 1
ATOM 543 C CA . LEU A 1 73 ? -22.186 -10.886 2.896 1.00 96.75 73 LEU A CA 1
ATOM 544 C C . LEU A 1 73 ? -22.756 -11.528 4.169 1.00 96.75 73 LEU A C 1
ATOM 546 O O . LEU A 1 73 ? -23.865 -12.058 4.159 1.00 96.75 73 LEU A O 1
ATOM 550 N N . GLY A 1 74 ? -21.983 -11.535 5.254 1.00 95.56 74 GLY A N 1
ATOM 551 C CA . GLY A 1 74 ? -22.380 -12.105 6.532 1.00 95.56 74 GLY A CA 1
ATOM 552 C C . GLY A 1 74 ? -23.147 -11.128 7.420 1.00 95.56 74 GLY A C 1
ATOM 553 O O . GLY A 1 74 ? -23.471 -10.001 7.054 1.00 95.56 74 GLY A O 1
ATOM 554 N N . ARG A 1 75 ? -23.376 -11.551 8.669 1.00 94.12 75 ARG A N 1
ATOM 555 C CA . ARG A 1 75 ? -24.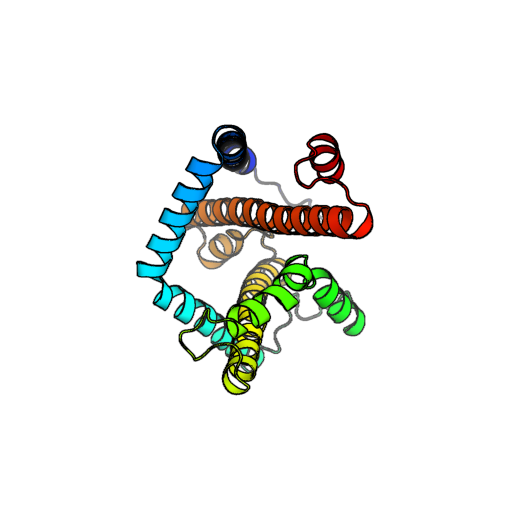117 -10.783 9.690 1.00 94.12 75 ARG A CA 1
ATOM 556 C C . ARG A 1 75 ? -23.524 -9.413 10.040 1.00 94.12 75 ARG A C 1
ATOM 558 O O . ARG A 1 75 ? -24.182 -8.627 10.708 1.00 94.12 75 ARG A O 1
ATOM 565 N N . TYR A 1 76 ? -22.268 -9.167 9.673 1.00 94.81 76 TYR A N 1
ATOM 566 C CA . TYR A 1 76 ? -21.553 -7.934 10.000 1.00 94.81 76 TYR A CA 1
ATOM 567 C C . TYR A 1 76 ? -21.693 -6.860 8.916 1.00 94.81 76 TYR A C 1
ATOM 569 O O . TYR A 1 76 ? -21.404 -5.702 9.197 1.00 94.81 76 TYR A O 1
ATOM 577 N N . GLY A 1 77 ? -22.180 -7.205 7.718 1.00 93.69 77 GLY A N 1
ATOM 578 C CA . GLY A 1 77 ? -22.296 -6.268 6.596 1.00 93.69 77 GLY A CA 1
ATOM 579 C C . GLY A 1 77 ? -23.304 -5.140 6.827 1.00 93.69 77 GLY A C 1
ATOM 580 O O . GLY A 1 77 ? -23.217 -4.098 6.190 1.00 93.69 77 GLY A O 1
ATOM 581 N N . THR A 1 78 ? -24.236 -5.316 7.767 1.00 93.00 78 THR A N 1
ATOM 582 C CA . THR A 1 78 ? -25.221 -4.294 8.154 1.00 93.00 78 THR A CA 1
ATOM 583 C C . THR A 1 78 ? -24.754 -3.411 9.313 1.00 93.00 78 THR A C 1
ATOM 585 O O . THR A 1 78 ? -25.501 -2.540 9.754 1.00 93.00 78 THR A O 1
ATOM 588 N N . MET A 1 79 ? -23.556 -3.646 9.860 1.00 94.25 79 MET A N 1
ATOM 589 C CA . MET A 1 79 ? -23.027 -2.861 10.975 1.00 94.25 79 MET A CA 1
ATOM 590 C C . MET A 1 79 ? -22.553 -1.490 10.485 1.00 94.25 79 MET A C 1
ATOM 592 O O . MET A 1 79 ? -21.707 -1.401 9.596 1.00 94.25 79 MET A O 1
ATOM 596 N N . LYS A 1 80 ? -23.052 -0.417 11.108 1.00 94.88 80 LYS A N 1
ATOM 597 C CA . LYS A 1 80 ? -22.561 0.941 10.857 1.00 94.88 80 LYS A CA 1
ATOM 598 C C . LYS A 1 80 ? -21.152 1.123 11.430 1.00 94.88 80 LYS A C 1
ATOM 600 O O . LYS A 1 80 ? -20.879 0.746 12.572 1.00 94.88 80 LYS A O 1
ATOM 605 N N . LEU A 1 81 ? -20.267 1.742 10.648 1.00 93.62 81 LEU A N 1
ATOM 606 C CA . LEU A 1 81 ? -18.917 2.142 11.064 1.00 93.62 81 LEU A CA 1
ATOM 607 C C . LEU A 1 81 ? -18.969 3.483 11.813 1.00 93.62 81 LEU A C 1
ATOM 609 O O . LEU A 1 81 ? -18.417 4.473 11.358 1.00 93.62 81 LEU A O 1
ATOM 613 N N . GLY A 1 82 ? -19.687 3.491 12.933 1.00 94.31 82 GLY A N 1
ATOM 614 C CA . GLY A 1 82 ? -20.038 4.661 13.742 1.00 94.31 82 GLY A CA 1
ATOM 615 C C . GLY A 1 82 ? -21.084 4.267 14.788 1.00 94.31 82 GLY A C 1
ATOM 616 O O . GLY A 1 82 ? -21.360 3.071 14.955 1.00 94.31 82 GLY A O 1
ATOM 617 N N . ALA A 1 83 ? -21.673 5.229 15.488 1.00 93.25 83 ALA A N 1
ATOM 618 C CA . ALA A 1 83 ? -22.815 4.987 16.364 1.00 93.25 83 ALA A CA 1
ATOM 619 C C . ALA A 1 83 ? -24.021 4.420 15.583 1.00 93.25 83 ALA A C 1
ATOM 621 O O . ALA A 1 83 ? -24.081 4.451 14.352 1.00 93.25 83 ALA A O 1
ATOM 622 N N . ASP A 1 84 ? -24.983 3.828 16.294 1.00 93.50 84 ASP A N 1
ATOM 623 C CA . ASP A 1 84 ? -26.132 3.177 15.647 1.00 93.50 84 ASP A CA 1
ATOM 624 C C . ASP A 1 84 ? -27.076 4.190 14.972 1.00 93.50 84 ASP A C 1
ATOM 626 O O . ASP A 1 84 ? -27.742 3.867 13.982 1.00 93.50 84 ASP A O 1
ATOM 630 N N . ASP A 1 85 ? -27.082 5.426 15.460 1.00 94.12 85 ASP A N 1
ATOM 631 C CA . ASP A 1 85 ? -27.825 6.575 14.952 1.00 94.12 85 ASP A CA 1
ATOM 632 C C . ASP A 1 85 ? -27.044 7.434 13.943 1.00 94.12 85 ASP A C 1
ATOM 634 O O . ASP A 1 85 ? -27.654 8.289 13.310 1.00 94.12 85 ASP A O 1
ATOM 638 N N . ASP A 1 86 ? -25.758 7.155 13.699 1.00 94.44 86 ASP A N 1
ATOM 639 C CA . ASP A 1 86 ? -24.958 7.918 12.730 1.00 94.44 86 ASP A CA 1
ATOM 640 C C . ASP A 1 86 ? -25.480 7.756 11.292 1.00 94.44 86 ASP A C 1
ATOM 642 O O . ASP A 1 86 ? -25.905 6.669 10.865 1.00 94.44 86 ASP A O 1
ATOM 646 N N . GLU A 1 87 ? -25.391 8.837 10.518 1.00 94.50 87 GLU A N 1
ATOM 647 C CA . GLU A 1 87 ? -25.667 8.881 9.080 1.00 94.50 87 GLU A CA 1
ATOM 648 C C . GLU A 1 87 ? -24.380 9.191 8.290 1.00 94.50 87 GLU A C 1
ATOM 650 O O . GLU A 1 87 ? -23.456 9.788 8.838 1.00 94.50 87 GLU A O 1
ATOM 655 N N . PRO A 1 88 ? -24.267 8.783 7.009 1.00 95.56 88 PRO A N 1
ATOM 656 C CA . PRO A 1 88 ? -23.081 9.081 6.209 1.00 95.56 88 PRO A CA 1
ATOM 657 C C . PRO A 1 88 ? -22.888 10.587 5.978 1.00 95.56 88 PRO A C 1
ATOM 659 O O . PRO A 1 88 ? -23.776 11.247 5.442 1.00 95.56 88 PRO A O 1
ATOM 662 N N . ASP A 1 89 ? -21.684 11.094 6.254 1.00 94.94 89 ASP A N 1
ATOM 663 C CA . ASP A 1 89 ? -21.315 12.499 5.998 1.00 94.94 89 ASP A CA 1
ATOM 664 C C . ASP A 1 89 ? -21.362 12.886 4.508 1.00 94.94 89 ASP A C 1
ATOM 666 O O . ASP A 1 89 ? -21.518 14.054 4.150 1.00 94.94 89 ASP A O 1
ATOM 670 N N . PHE A 1 90 ? -21.204 11.902 3.618 1.00 96.12 90 PHE A N 1
ATOM 671 C CA . PHE A 1 90 ? -21.164 12.096 2.171 1.00 96.12 90 PHE A CA 1
ATOM 672 C C . PHE A 1 90 ? -22.220 11.241 1.478 1.00 96.12 90 PHE A C 1
ATOM 674 O O . PHE A 1 90 ? -22.438 10.080 1.828 1.00 96.12 90 PHE A O 1
ATOM 681 N N . SER A 1 91 ? -22.820 11.788 0.417 1.00 97.31 91 SER A N 1
ATOM 682 C CA . SER A 1 91 ? -23.699 11.014 -0.459 1.00 97.31 91 SER A CA 1
ATOM 683 C C . SER A 1 91 ? -22.941 9.845 -1.096 1.00 97.31 91 SER A C 1
ATOM 685 O O . SER A 1 91 ? -21.737 9.924 -1.352 1.00 97.31 91 SER A O 1
ATOM 687 N N . THR A 1 92 ? -23.651 8.765 -1.428 1.00 96.56 92 THR A N 1
ATOM 688 C CA . THR A 1 92 ? -23.045 7.575 -2.047 1.00 96.56 92 THR A CA 1
ATOM 689 C C . THR A 1 92 ? -22.284 7.904 -3.333 1.00 96.56 92 THR A C 1
ATOM 691 O O . THR A 1 92 ? -21.224 7.338 -3.582 1.00 96.56 92 THR A O 1
ATOM 694 N N . THR A 1 93 ? -22.781 8.847 -4.138 1.00 97.31 93 THR A N 1
ATOM 695 C CA . THR A 1 93 ? -22.108 9.279 -5.371 1.00 97.31 93 THR A CA 1
ATOM 696 C C . THR A 1 93 ? -20.805 10.020 -5.083 1.00 97.31 93 THR A C 1
ATOM 698 O O . THR A 1 93 ? -19.793 9.728 -5.718 1.00 97.31 93 THR A O 1
ATOM 701 N N . SER A 1 94 ? -20.800 10.922 -4.097 1.00 97.06 94 SER A N 1
ATOM 702 C CA . SER A 1 94 ? -19.585 11.618 -3.660 1.00 97.06 94 SER A CA 1
ATOM 703 C C . SER A 1 94 ? -18.569 10.642 -3.067 1.00 97.06 94 SER A C 1
ATOM 705 O O . SER A 1 94 ? -17.383 10.722 -3.376 1.00 97.06 94 SER A O 1
ATOM 707 N N . TRP A 1 95 ? -19.022 9.684 -2.256 1.00 95.25 95 TRP A N 1
ATOM 708 C CA . TRP A 1 95 ? -18.166 8.654 -1.670 1.00 95.25 95 TRP A CA 1
ATOM 709 C C . TRP A 1 95 ? -17.500 7.773 -2.735 1.00 95.25 95 TRP A C 1
ATOM 711 O O . TRP A 1 95 ? -16.284 7.577 -2.696 1.00 95.25 95 TRP A O 1
ATOM 721 N N . LEU A 1 96 ? -18.260 7.318 -3.738 1.00 93.56 96 LEU A N 1
ATOM 722 C CA . LEU A 1 96 ? -17.707 6.569 -4.871 1.00 93.56 96 LEU A CA 1
ATOM 723 C C . LEU A 1 96 ? -16.692 7.404 -5.663 1.00 93.56 96 LEU A C 1
ATOM 725 O O . LEU A 1 96 ? -15.631 6.896 -6.019 1.00 93.56 96 LEU A O 1
ATOM 729 N N . ALA A 1 97 ? -16.977 8.687 -5.907 1.00 93.81 97 ALA A N 1
ATOM 730 C CA . ALA A 1 97 ? -16.045 9.577 -6.597 1.00 93.81 97 ALA A CA 1
ATOM 731 C C . ALA A 1 97 ? -14.724 9.741 -5.825 1.00 93.81 97 ALA A C 1
ATOM 733 O O . ALA A 1 97 ? -13.654 9.648 -6.426 1.00 93.81 97 ALA A O 1
ATOM 734 N N . MET A 1 98 ? -14.783 9.911 -4.498 1.00 94.81 98 MET A N 1
ATOM 735 C CA . MET A 1 98 ? -13.588 9.977 -3.646 1.00 94.81 98 MET A CA 1
ATOM 736 C C . MET A 1 98 ? -12.785 8.673 -3.678 1.00 94.81 98 MET A C 1
ATOM 738 O O . MET A 1 98 ? -11.558 8.722 -3.742 1.00 94.81 98 MET A O 1
ATOM 742 N N . LEU A 1 99 ? -13.455 7.515 -3.688 1.00 91.44 99 LEU A N 1
ATOM 743 C CA . LEU A 1 99 ? -12.796 6.209 -3.775 1.00 91.44 99 LEU A CA 1
ATOM 744 C C . LEU A 1 99 ? -11.987 6.066 -5.074 1.00 91.44 99 LEU A C 1
ATOM 746 O O . LEU A 1 99 ? -10.831 5.644 -5.037 1.00 91.44 99 LEU A O 1
ATOM 750 N N . PHE A 1 100 ? -12.564 6.458 -6.215 1.00 85.12 100 PHE A N 1
ATOM 751 C CA . PHE A 1 100 ? -11.852 6.444 -7.496 1.00 85.12 100 PHE A CA 1
ATOM 752 C C . PHE A 1 100 ? -10.734 7.486 -7.550 1.00 85.12 100 PHE A C 1
ATOM 754 O O . PHE A 1 100 ? -9.639 7.168 -8.008 1.00 85.12 100 PHE A O 1
ATOM 761 N N . ALA A 1 101 ? -10.972 8.700 -7.047 1.00 87.81 101 ALA A N 1
ATOM 762 C CA . ALA A 1 101 ? -9.959 9.753 -7.014 1.00 87.81 101 ALA A CA 1
ATOM 763 C C . ALA A 1 101 ? -8.742 9.362 -6.157 1.00 87.81 101 ALA A C 1
ATOM 765 O O . ALA A 1 101 ? -7.610 9.619 -6.553 1.00 87.81 101 ALA A O 1
ATOM 766 N N . ALA A 1 102 ? -8.964 8.701 -5.017 1.00 84.25 102 ALA A N 1
ATOM 767 C CA . ALA A 1 102 ? -7.890 8.216 -4.153 1.00 84.25 102 ALA A CA 1
ATOM 768 C C . ALA A 1 102 ? -7.174 6.976 -4.723 1.00 84.25 102 ALA A C 1
ATOM 770 O O . ALA A 1 102 ? -5.970 6.823 -4.531 1.00 84.25 102 ALA A O 1
ATOM 771 N N . GLY A 1 103 ? -7.901 6.085 -5.410 1.00 70.94 103 GLY A N 1
ATOM 772 C CA . GLY A 1 103 ? -7.355 4.836 -5.953 1.00 70.94 103 GLY A CA 1
ATOM 773 C C . GLY A 1 103 ? -6.589 4.984 -7.273 1.00 70.94 103 GLY A C 1
ATOM 774 O O . GLY A 1 103 ? -5.726 4.161 -7.580 1.00 70.94 103 GLY A O 1
ATOM 775 N N . MET A 1 104 ? -6.874 6.024 -8.062 1.00 75.94 104 MET A N 1
ATOM 776 C CA . MET A 1 104 ? -6.256 6.244 -9.374 1.00 75.94 104 MET A CA 1
ATOM 777 C C . MET A 1 104 ? -4.893 6.943 -9.254 1.00 75.94 104 MET A C 1
ATOM 779 O O . MET A 1 104 ? -4.763 8.139 -9.495 1.00 75.94 104 MET A O 1
ATOM 783 N N . GLY A 1 105 ? -3.865 6.188 -8.858 1.00 76.81 105 GLY A N 1
ATOM 784 C CA . GLY A 1 105 ? -2.492 6.689 -8.731 1.00 76.81 105 GLY A CA 1
ATOM 785 C C . GLY A 1 105 ? -1.637 6.559 -10.000 1.00 76.81 105 GLY A C 1
ATOM 786 O O . GLY A 1 105 ? -2.036 5.953 -10.996 1.00 76.81 105 GLY A O 1
ATOM 787 N N . VAL A 1 106 ? -0.391 7.047 -9.912 1.00 83.81 106 VAL A N 1
ATOM 788 C CA . VAL A 1 106 ? 0.669 6.884 -10.934 1.00 83.81 106 VAL A CA 1
ATOM 789 C C . VAL A 1 106 ? 0.827 5.424 -11.374 1.00 83.81 106 VAL A C 1
ATOM 791 O O . VAL A 1 106 ? 1.089 5.152 -12.541 1.00 83.81 106 VAL A O 1
ATOM 794 N N . GLY A 1 107 ? 0.600 4.476 -10.460 1.00 82.19 107 GLY A N 1
ATOM 795 C CA . GLY A 1 107 ? 0.659 3.046 -10.749 1.00 82.19 107 GLY A CA 1
ATOM 796 C C . GLY A 1 107 ? -0.221 2.615 -11.926 1.00 82.19 107 GLY A C 1
ATOM 797 O O . GLY A 1 107 ? 0.262 1.872 -12.770 1.00 82.19 107 GLY A O 1
ATOM 798 N N . LEU A 1 108 ? -1.457 3.121 -12.049 1.00 85.50 108 LEU A N 1
ATOM 799 C CA . LEU A 1 108 ? -2.331 2.774 -13.180 1.00 85.50 108 LEU A CA 1
ATOM 800 C C . LEU A 1 108 ? -1.844 3.384 -14.497 1.00 85.50 108 LEU A C 1
ATOM 802 O O . LEU A 1 108 ? -1.918 2.732 -15.536 1.00 85.50 108 LEU A O 1
ATOM 806 N N . LEU A 1 109 ? -1.325 4.614 -14.462 1.00 86.31 109 LEU A N 1
ATOM 807 C CA . LEU A 1 109 ? -0.777 5.278 -15.649 1.00 86.31 109 LEU A CA 1
ATOM 808 C C . LEU A 1 109 ? 0.493 4.593 -16.158 1.00 86.31 109 LEU A C 1
ATOM 810 O O . LEU A 1 109 ? 0.726 4.563 -17.365 1.00 86.31 109 LEU A O 1
ATOM 814 N N . PHE A 1 110 ? 1.305 4.057 -15.248 1.00 88.06 110 PHE A N 1
ATOM 815 C CA . PHE A 1 110 ? 2.543 3.367 -15.581 1.00 88.06 110 PHE A CA 1
ATOM 816 C C . PHE A 1 110 ? 2.279 1.904 -15.974 1.00 88.06 110 PHE A C 1
ATOM 818 O O . PHE A 1 110 ? 2.546 1.482 -17.101 1.00 88.06 110 PHE A O 1
ATOM 825 N N . TRP A 1 111 ? 1.700 1.121 -15.062 1.00 91.75 111 TRP A N 1
ATOM 826 C CA . TRP A 1 111 ? 1.539 -0.327 -15.215 1.00 91.75 111 TRP A CA 1
ATOM 827 C C . TRP A 1 111 ? 0.317 -0.735 -16.032 1.00 91.75 111 TRP A C 1
ATOM 829 O O . TRP A 1 111 ? 0.323 -1.830 -16.588 1.00 91.75 111 TRP A O 1
ATOM 839 N N . GLY A 1 112 ? -0.681 0.140 -16.198 1.00 90.75 112 GLY A N 1
ATOM 840 C CA . GLY A 1 112 ? -1.878 -0.167 -16.989 1.00 90.75 112 GLY A CA 1
ATOM 841 C C . GLY A 1 112 ? -1.571 -0.535 -18.444 1.00 90.75 112 GLY A C 1
ATOM 842 O O . GLY A 1 112 ? -2.285 -1.341 -19.035 1.00 90.75 112 GLY A O 1
ATOM 843 N N . VAL A 1 113 ? -0.479 -0.001 -19.003 1.00 91.31 113 VAL A N 1
ATOM 844 C CA . VAL A 1 113 ? 0.040 -0.399 -20.322 1.00 91.31 113 VAL A CA 1
ATOM 845 C C . VAL A 1 113 ? 1.265 -1.301 -20.188 1.00 91.31 113 VAL A C 1
ATOM 847 O O . VAL A 1 113 ? 1.357 -2.312 -20.885 1.00 91.31 113 VAL A O 1
ATOM 850 N N . ALA A 1 114 ? 2.204 -0.963 -19.298 1.00 92.62 114 ALA A N 1
ATOM 851 C CA . ALA A 1 114 ? 3.481 -1.668 -19.220 1.00 92.62 114 ALA A CA 1
ATOM 852 C C . ALA A 1 114 ? 3.324 -3.143 -18.825 1.00 92.62 114 ALA A C 1
ATOM 854 O O . ALA A 1 114 ? 3.981 -4.006 -19.409 1.00 92.62 114 ALA A O 1
ATOM 855 N N . GLU A 1 115 ? 2.443 -3.455 -17.875 1.00 94.62 115 GLU A N 1
ATOM 856 C CA . GLU A 1 115 ? 2.261 -4.815 -17.369 1.00 94.62 115 GLU A CA 1
ATOM 857 C C . GLU A 1 115 ? 1.692 -5.787 -18.420 1.00 94.62 115 GLU A C 1
ATOM 859 O O . GLU A 1 115 ? 2.354 -6.793 -18.701 1.00 94.62 115 GLU A O 1
ATOM 864 N N . PRO A 1 116 ? 0.542 -5.514 -19.076 1.00 95.38 116 PRO A N 1
ATOM 865 C CA . PRO A 1 116 ? -0.002 -6.442 -20.063 1.00 95.38 116 PRO A CA 1
ATOM 866 C C . PRO A 1 116 ? 0.915 -6.584 -21.284 1.00 95.38 116 PRO A C 1
ATOM 868 O O . PRO A 1 116 ? 1.028 -7.679 -21.834 1.00 95.38 116 PRO A O 1
ATOM 871 N N . VAL A 1 117 ? 1.626 -5.521 -21.685 1.00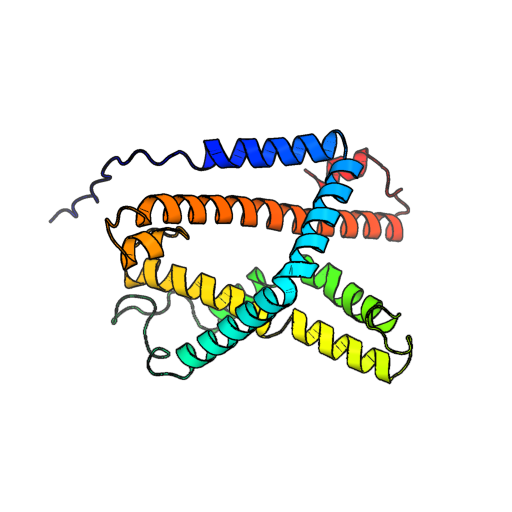 95.38 117 VAL A N 1
ATOM 872 C CA . VAL A 1 117 ? 2.623 -5.596 -22.767 1.00 95.38 117 VAL A CA 1
ATOM 873 C C . VAL A 1 117 ? 3.794 -6.493 -22.366 1.00 95.38 117 VAL A C 1
ATOM 875 O O . VAL A 1 117 ? 4.176 -7.367 -23.140 1.00 95.38 117 VAL A O 1
ATOM 878 N N . THR A 1 118 ? 4.318 -6.340 -21.148 1.00 94.81 118 THR A N 1
ATOM 879 C CA . THR A 1 118 ? 5.419 -7.170 -20.625 1.00 94.81 118 THR A CA 1
ATOM 880 C C . THR A 1 118 ? 5.022 -8.645 -20.536 1.00 94.81 118 THR A C 1
ATOM 882 O O . THR A 1 118 ? 5.782 -9.547 -20.892 1.00 94.81 118 THR A O 1
ATOM 885 N N . HIS A 1 119 ? 3.798 -8.918 -20.094 1.00 94.94 119 HIS A N 1
ATOM 886 C CA . HIS A 1 119 ? 3.241 -10.263 -20.064 1.00 94.94 119 HIS A CA 1
ATOM 887 C C . HIS A 1 119 ? 3.071 -10.857 -21.464 1.00 94.94 119 HIS A C 1
ATOM 889 O O . HIS A 1 119 ? 3.430 -12.012 -21.685 1.00 94.94 119 HIS A O 1
ATOM 895 N N . TYR A 1 120 ? 2.587 -10.065 -22.419 1.00 94.94 120 TYR A N 1
ATOM 896 C CA . TYR A 1 120 ? 2.395 -10.476 -23.808 1.00 94.94 120 TYR A CA 1
ATOM 897 C C . TYR A 1 120 ? 3.708 -10.821 -24.528 1.00 94.94 120 TYR A C 1
ATOM 899 O O . TYR A 1 120 ? 3.732 -11.733 -25.359 1.00 94.94 120 TYR A O 1
ATOM 907 N N . THR A 1 121 ? 4.802 -10.124 -24.207 1.00 94.50 121 THR A N 1
ATOM 908 C CA . THR A 1 121 ? 6.106 -10.294 -24.868 1.00 94.50 121 THR A CA 1
ATOM 909 C C . THR A 1 121 ? 6.981 -11.398 -24.271 1.00 94.50 121 THR A C 1
ATOM 911 O O . THR A 1 121 ? 8.040 -11.670 -24.830 1.00 94.50 121 THR A O 1
ATOM 914 N N . GLY A 1 122 ? 6.532 -12.097 -23.218 1.00 84.38 122 GLY A N 1
ATOM 915 C CA . GLY A 1 122 ? 7.144 -13.369 -22.799 1.00 84.38 122 GLY A CA 1
ATOM 916 C C . GLY A 1 122 ? 7.409 -13.558 -21.306 1.00 84.38 122 GLY A C 1
ATOM 917 O O . GLY A 1 122 ? 8.033 -14.549 -20.936 1.00 84.38 122 GLY A O 1
ATOM 918 N N . ALA A 1 123 ? 6.932 -12.676 -20.424 1.00 73.75 123 ALA A N 1
ATOM 919 C CA . ALA A 1 123 ? 7.259 -12.745 -18.992 1.00 73.75 123 ALA A CA 1
ATOM 920 C C . ALA A 1 123 ? 6.673 -13.951 -18.217 1.00 73.75 123 ALA A C 1
ATOM 922 O O . ALA A 1 123 ? 6.918 -14.083 -17.022 1.00 73.75 123 ALA A O 1
ATOM 923 N N . LEU A 1 124 ? 5.872 -14.815 -18.850 1.00 76.31 124 LEU A N 1
ATOM 924 C CA . LEU A 1 124 ? 4.990 -15.761 -18.150 1.00 76.31 124 LEU A CA 1
ATOM 925 C C . LEU A 1 124 ? 5.061 -17.209 -18.672 1.00 76.31 124 LEU A C 1
ATOM 927 O O . LEU A 1 124 ? 4.158 -18.007 -18.422 1.00 76.31 124 LEU A O 1
ATOM 931 N N . GLY A 1 125 ? 6.125 -17.560 -19.400 1.00 79.94 125 GLY A N 1
ATOM 932 C CA . GLY A 1 125 ? 6.406 -18.950 -19.790 1.00 79.94 125 GLY A CA 1
ATOM 933 C C . GLY A 1 125 ? 5.478 -19.540 -20.861 1.00 79.94 125 GLY A C 1
ATOM 934 O O . GLY A 1 125 ? 5.484 -20.750 -21.073 1.00 79.94 125 GLY A O 1
ATOM 935 N N . PHE A 1 126 ? 4.687 -18.707 -21.540 1.00 85.44 126 PHE A N 1
ATOM 936 C CA . PHE A 1 126 ? 3.939 -19.066 -22.747 1.00 85.44 126 PHE A CA 1
ATOM 937 C C . PHE A 1 126 ? 4.589 -18.467 -23.998 1.00 85.44 126 PHE A C 1
ATOM 939 O O . PHE A 1 126 ? 5.368 -17.519 -23.900 1.00 85.44 126 PHE A O 1
ATOM 946 N N . GLU A 1 127 ? 4.248 -19.007 -25.173 1.00 92.38 127 GLU A N 1
ATOM 947 C CA . GLU A 1 127 ? 4.741 -18.488 -26.451 1.00 92.38 127 GLU A CA 1
ATOM 948 C C . GLU A 1 127 ? 4.327 -17.014 -26.621 1.00 92.38 127 GLU A C 1
ATOM 950 O O . GLU A 1 127 ? 3.122 -16.718 -26.629 1.00 92.38 127 GLU A O 1
ATOM 955 N N . PRO A 1 128 ? 5.298 -16.086 -26.707 1.00 95.12 128 PRO A N 1
ATOM 956 C CA . PRO A 1 128 ? 5.028 -14.658 -26.721 1.00 95.12 128 PRO A CA 1
ATOM 957 C C . PRO A 1 128 ? 4.342 -14.238 -28.019 1.00 95.12 128 PRO A C 1
ATOM 959 O O . PRO A 1 128 ? 4.419 -14.916 -29.037 1.00 95.12 128 PRO A O 1
ATOM 962 N N . GLN A 1 129 ? 3.691 -13.079 -27.989 1.00 94.88 129 GLN A N 1
ATOM 963 C CA . GLN A 1 129 ? 3.120 -12.441 -29.178 1.00 94.88 129 GLN A CA 1
ATOM 964 C C . GLN A 1 129 ? 2.034 -13.248 -29.925 1.00 94.88 129 GLN A C 1
ATOM 966 O O . GLN A 1 129 ? 1.755 -13.011 -31.098 1.00 94.88 129 GLN A O 1
ATOM 971 N N . THR A 1 130 ? 1.374 -14.182 -29.237 1.00 95.75 130 THR A N 1
ATOM 972 C CA . THR A 1 130 ? 0.254 -14.971 -29.771 1.00 95.75 130 THR A CA 1
ATOM 973 C C . THR A 1 130 ? -1.103 -14.459 -29.261 1.00 95.75 130 THR A C 1
ATOM 975 O O . THR A 1 130 ? -1.175 -13.836 -28.196 1.00 95.75 130 THR A O 1
ATOM 978 N N . PRO A 1 131 ? -2.231 -14.776 -29.929 1.00 94.88 131 PRO A N 1
ATOM 979 C CA . PRO A 1 131 ? -3.563 -14.485 -29.384 1.00 94.88 131 PRO A CA 1
ATOM 980 C C . PRO A 1 131 ? -3.790 -15.078 -27.982 1.00 94.88 131 PRO A C 1
ATOM 982 O O . PRO A 1 131 ? -4.471 -14.481 -27.144 1.00 94.88 131 PRO A O 1
ATOM 985 N N . LEU A 1 132 ? -3.184 -16.237 -27.696 1.00 92.50 132 LEU A N 1
ATOM 986 C CA . LEU A 1 132 ? -3.223 -16.851 -26.371 1.00 92.50 132 LEU A CA 1
ATOM 987 C C . LEU A 1 132 ? -2.452 -16.016 -25.338 1.00 92.50 132 LEU A C 1
ATOM 989 O O . LEU A 1 132 ? -2.987 -15.769 -24.254 1.00 92.50 132 LEU A O 1
ATOM 993 N N . ALA A 1 133 ? -1.244 -15.554 -25.675 1.00 94.06 133 ALA A N 1
ATOM 994 C CA . ALA A 1 133 ? -0.447 -14.672 -24.824 1.00 94.06 133 ALA A CA 1
ATOM 995 C C . ALA A 1 133 ? -1.194 -13.379 -24.487 1.00 94.06 133 ALA A C 1
ATOM 997 O O . ALA A 1 133 ? -1.246 -12.994 -23.321 1.00 94.06 133 ALA A O 1
ATOM 998 N N . ALA A 1 134 ? -1.846 -12.753 -25.474 1.00 94.38 134 ALA A N 1
ATOM 999 C CA . ALA A 1 134 ? -2.615 -11.524 -25.264 1.00 94.38 134 ALA A CA 1
ATOM 1000 C C . ALA A 1 134 ? -3.754 -11.737 -24.256 1.00 94.38 134 ALA A C 1
ATOM 1002 O O . ALA A 1 134 ? -3.927 -10.962 -23.313 1.00 94.38 134 ALA A O 1
ATOM 1003 N N . ARG A 1 135 ? -4.500 -12.842 -24.400 1.00 94.00 135 ARG A N 1
ATOM 1004 C CA . ARG A 1 135 ? -5.578 -13.186 -23.464 1.00 94.00 135 ARG A CA 1
ATOM 1005 C C . ARG A 1 135 ? -5.046 -13.458 -22.055 1.00 94.00 135 ARG A C 1
ATOM 1007 O O . ARG A 1 135 ? -5.657 -13.020 -21.083 1.00 94.00 135 ARG A O 1
ATOM 1014 N N . ARG A 1 136 ? -3.933 -14.186 -21.926 1.00 94.00 136 ARG A N 1
ATOM 1015 C CA . ARG A 1 136 ? -3.329 -14.515 -20.622 1.00 94.00 136 ARG A CA 1
ATOM 1016 C C . ARG A 1 136 ? -2.757 -13.284 -19.923 1.00 94.00 136 ARG A C 1
ATOM 1018 O O . ARG A 1 136 ? -2.986 -13.140 -18.726 1.00 94.00 136 ARG A O 1
ATOM 1025 N N . ALA A 1 137 ? -2.103 -12.396 -20.668 1.00 95.44 137 ALA A N 1
ATOM 1026 C CA . ALA A 1 137 ? -1.594 -11.128 -20.159 1.00 95.44 137 ALA A CA 1
ATOM 1027 C C . ALA A 1 137 ? -2.706 -10.303 -19.502 1.00 95.44 137 ALA A C 1
ATOM 1029 O O . ALA A 1 137 ? -2.592 -9.944 -18.334 1.00 95.44 137 ALA A O 1
ATOM 1030 N N . MET A 1 138 ? -3.831 -10.118 -20.201 1.00 95.12 138 MET A N 1
ATOM 1031 C CA . MET A 1 138 ? -4.971 -9.375 -19.656 1.00 95.12 138 MET A CA 1
ATOM 1032 C C . MET A 1 138 ? -5.581 -10.034 -18.416 1.00 95.12 138 MET A C 1
ATOM 1034 O O . MET A 1 138 ? -5.957 -9.328 -17.482 1.00 95.12 138 MET A O 1
ATOM 1038 N N . VAL A 1 139 ? -5.674 -11.369 -18.375 1.00 94.06 139 VAL A N 1
ATOM 1039 C CA . VAL A 1 139 ? -6.185 -12.089 -17.193 1.00 94.06 139 VAL A CA 1
ATOM 1040 C C . VAL A 1 139 ? -5.312 -11.825 -15.968 1.00 94.06 139 VAL A C 1
ATOM 1042 O O . VAL A 1 139 ? -5.845 -11.554 -14.896 1.00 94.06 139 VAL A O 1
ATOM 1045 N N . ILE A 1 140 ? -3.989 -11.879 -16.123 1.00 93.38 140 ILE A N 1
ATOM 1046 C CA . ILE A 1 140 ? -3.051 -11.708 -15.007 1.00 93.38 140 ILE A CA 1
ATOM 1047 C C . ILE A 1 140 ? -3.005 -10.252 -14.551 1.00 93.38 140 ILE A C 1
ATOM 1049 O O . ILE A 1 140 ? -3.138 -9.992 -13.359 1.00 93.38 140 ILE A O 1
ATOM 1053 N N . THR A 1 141 ? -2.962 -9.299 -15.482 1.00 94.50 141 THR A N 1
ATOM 1054 C CA . THR A 1 141 ? -3.046 -7.877 -15.130 1.00 94.50 141 THR A CA 1
ATOM 1055 C C . THR A 1 141 ? -4.362 -7.553 -14.425 1.00 94.50 141 THR A C 1
ATOM 1057 O O . THR A 1 141 ? -4.372 -6.902 -13.384 1.00 94.50 141 THR A O 1
ATOM 1060 N N . THR A 1 142 ? -5.489 -8.082 -14.906 1.00 92.81 142 THR A N 1
ATOM 1061 C CA . THR A 1 142 ? -6.779 -7.896 -14.220 1.00 92.81 142 THR A CA 1
ATOM 1062 C C . THR A 1 142 ? -6.784 -8.541 -12.834 1.00 92.81 142 THR A C 1
ATOM 1064 O O . THR A 1 142 ? -7.413 -8.022 -11.917 1.00 92.81 142 THR A O 1
ATOM 1067 N N . PHE A 1 143 ? -6.085 -9.663 -12.649 1.00 92.94 143 PHE A N 1
ATOM 1068 C CA . PHE A 1 143 ? -5.945 -10.296 -11.342 1.00 92.94 143 PHE A CA 1
ATOM 1069 C C . PHE A 1 143 ? -5.153 -9.415 -10.362 1.00 92.94 143 PHE A C 1
ATOM 1071 O O . PHE A 1 143 ? -5.613 -9.225 -9.234 1.00 92.94 143 PHE A O 1
ATOM 1078 N N . HIS A 1 144 ? -4.028 -8.833 -10.793 1.00 92.44 144 HIS A N 1
ATOM 1079 C CA . HIS A 1 144 ? -3.208 -7.950 -9.957 1.00 92.44 144 HIS A CA 1
ATOM 1080 C C . HIS A 1 144 ? -3.929 -6.656 -9.565 1.00 92.44 144 HIS A C 1
ATOM 1082 O O . HIS A 1 144 ? -3.857 -6.247 -8.410 1.00 92.44 144 HIS A O 1
ATOM 1088 N N . TRP A 1 145 ? -4.671 -6.047 -10.492 1.00 92.12 145 TRP A N 1
ATOM 1089 C CA . TRP A 1 145 ? -5.372 -4.771 -10.270 1.00 92.12 145 TRP A CA 1
ATOM 1090 C C . TRP A 1 145 ? -6.845 -4.932 -9.862 1.00 92.12 145 TRP A C 1
ATOM 1092 O O . TRP A 1 145 ? -7.579 -3.952 -9.713 1.00 92.12 145 TRP A O 1
ATOM 1102 N N . GLY A 1 146 ? -7.291 -6.176 -9.692 1.00 92.06 146 GLY A N 1
ATOM 1103 C CA . GLY A 1 146 ? -8.663 -6.531 -9.361 1.00 92.06 146 GLY A CA 1
ATOM 1104 C C . GLY A 1 146 ? -8.903 -6.679 -7.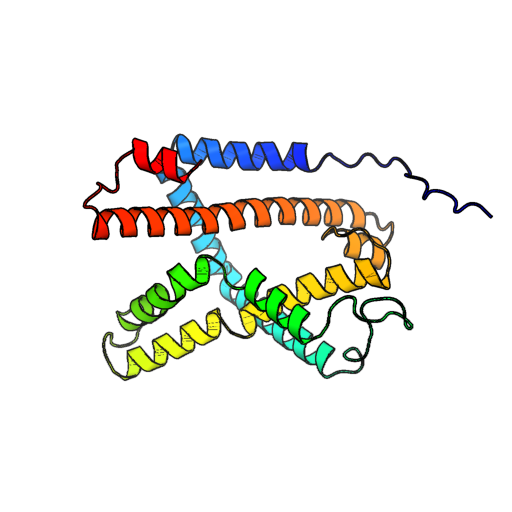862 1.00 92.06 146 GLY A C 1
ATOM 1105 O O . GLY A 1 146 ? -8.238 -6.079 -7.019 1.00 92.06 146 GLY A O 1
ATOM 1106 N N . LEU A 1 147 ? -9.879 -7.520 -7.517 1.00 94.94 147 LEU A N 1
ATOM 1107 C CA . LEU A 1 147 ? -10.406 -7.658 -6.155 1.00 94.94 147 LEU A CA 1
ATOM 1108 C C . LEU A 1 147 ? -9.343 -7.952 -5.084 1.00 94.94 147 LEU A C 1
ATOM 1110 O O . LEU A 1 147 ? -9.510 -7.527 -3.946 1.00 94.94 147 LEU A O 1
ATOM 1114 N N . HIS A 1 148 ? -8.258 -8.648 -5.429 1.00 94.69 148 HIS A N 1
ATOM 1115 C CA . HIS A 1 148 ? -7.189 -8.980 -4.485 1.00 94.69 148 HIS A CA 1
ATOM 1116 C C . HIS A 1 148 ? -6.470 -7.732 -3.957 1.00 94.69 148 HIS A C 1
ATOM 1118 O O . HIS A 1 148 ? -6.317 -7.600 -2.745 1.00 94.69 148 HIS A O 1
ATOM 1124 N N . ALA A 1 149 ? -6.098 -6.785 -4.826 1.00 92.44 149 ALA A N 1
ATOM 1125 C CA . ALA A 1 149 ? -5.475 -5.531 -4.397 1.00 92.44 149 ALA A CA 1
ATOM 1126 C C . ALA A 1 149 ? -6.435 -4.694 -3.538 1.00 92.44 149 ALA A C 1
ATOM 1128 O O . ALA A 1 149 ? -6.080 -4.251 -2.444 1.00 92.44 149 ALA A O 1
ATOM 1129 N N . TRP A 1 150 ? -7.687 -4.559 -3.985 1.00 93.69 150 TRP A N 1
ATOM 1130 C CA . TRP A 1 150 ? -8.713 -3.811 -3.254 1.00 93.69 150 TRP A CA 1
ATOM 1131 C C . TRP A 1 150 ? -9.057 -4.431 -1.898 1.00 93.69 150 TRP A C 1
ATOM 1133 O O . TRP A 1 150 ? -9.365 -3.697 -0.962 1.00 93.69 150 TRP A O 1
ATOM 1143 N N . ALA A 1 151 ? -8.965 -5.755 -1.748 1.00 96.50 151 ALA A N 1
ATOM 1144 C CA . ALA A 1 151 ? -9.205 -6.421 -0.472 1.00 96.50 151 ALA A CA 1
ATOM 1145 C C . ALA A 1 151 ? -8.185 -6.028 0.605 1.00 96.50 151 ALA A C 1
ATOM 1147 O O . ALA A 1 151 ? -8.564 -5.876 1.767 1.00 96.50 151 ALA A O 1
ATOM 1148 N N . VAL A 1 152 ? -6.918 -5.816 0.229 1.00 95.75 152 VAL A N 1
ATOM 1149 C CA . VAL A 1 152 ? -5.882 -5.339 1.160 1.00 95.75 152 VAL A CA 1
ATOM 1150 C C . VAL A 1 152 ? -6.250 -3.951 1.690 1.00 95.75 152 VAL A C 1
ATOM 1152 O O . VAL A 1 152 ? -6.216 -3.722 2.900 1.00 95.75 152 VAL A O 1
ATOM 1155 N N . TYR A 1 153 ? -6.664 -3.041 0.803 1.00 93.69 153 TYR A N 1
ATOM 1156 C CA . TYR A 1 153 ? -7.111 -1.702 1.194 1.00 93.69 153 TYR A CA 1
ATOM 1157 C C . TYR A 1 153 ? -8.380 -1.749 2.038 1.00 93.69 153 TYR A C 1
ATOM 1159 O O . TYR A 1 153 ? -8.443 -1.100 3.079 1.00 93.69 153 TYR A O 1
ATOM 1167 N N . ALA A 1 154 ? -9.364 -2.547 1.621 1.00 95.69 154 ALA A N 1
ATOM 1168 C CA . ALA A 1 154 ? -10.635 -2.680 2.313 1.00 95.69 154 ALA A CA 1
ATOM 1169 C C . ALA A 1 154 ? -10.442 -3.173 3.749 1.00 95.69 154 ALA A C 1
ATOM 1171 O O . ALA A 1 154 ? -11.020 -2.588 4.659 1.00 95.69 154 ALA A O 1
ATOM 1172 N N . ILE A 1 155 ? -9.602 -4.190 3.981 1.00 96.94 155 ILE A N 1
ATOM 1173 C CA . ILE A 1 155 ? -9.406 -4.714 5.335 1.00 96.94 155 ILE A CA 1
ATOM 1174 C C . ILE A 1 155 ? -8.646 -3.728 6.228 1.00 96.94 155 ILE A C 1
ATOM 1176 O O . ILE A 1 155 ? -9.024 -3.537 7.383 1.00 96.94 155 ILE A O 1
ATOM 1180 N N . ALA A 1 156 ? -7.623 -3.051 5.696 1.00 94.94 156 ALA A N 1
ATOM 1181 C CA . ALA A 1 156 ? -6.881 -2.039 6.441 1.00 94.94 156 ALA A CA 1
ATOM 1182 C C . ALA A 1 156 ? -7.780 -0.845 6.806 1.00 94.94 156 ALA A C 1
ATOM 1184 O O . ALA A 1 156 ? -7.826 -0.429 7.966 1.00 94.94 156 ALA A O 1
ATOM 1185 N N . ALA A 1 157 ? -8.545 -0.341 5.832 1.00 95.00 157 ALA A N 1
ATOM 1186 C CA . ALA A 1 157 ? -9.499 0.742 6.030 1.00 95.00 157 ALA A CA 1
ATOM 1187 C C . ALA A 1 157 ? -10.605 0.343 7.012 1.00 95.00 157 ALA A C 1
ATOM 1189 O O . ALA A 1 157 ? -10.916 1.117 7.909 1.00 95.00 157 ALA A O 1
ATOM 1190 N N . LEU A 1 158 ? -11.152 -0.872 6.901 1.00 96.31 158 LEU A N 1
ATOM 1191 C CA . LEU A 1 158 ? -12.199 -1.374 7.789 1.00 96.31 158 LEU A CA 1
ATOM 1192 C C . LEU A 1 158 ? -11.725 -1.463 9.240 1.00 96.31 158 LEU A C 1
ATOM 1194 O O . LEU A 1 158 ? -12.449 -1.054 10.143 1.00 96.31 158 LEU A O 1
ATOM 1198 N N . VAL A 1 159 ? -10.511 -1.970 9.472 1.00 96.00 159 VAL A N 1
ATOM 1199 C CA . VAL A 1 159 ? -9.930 -2.043 10.818 1.00 96.00 159 VAL A CA 1
ATOM 1200 C C . VAL A 1 159 ? -9.782 -0.641 11.411 1.00 96.00 159 VAL A C 1
ATOM 1202 O O . VAL A 1 159 ? -10.232 -0.404 12.532 1.00 96.00 159 VAL A O 1
ATOM 1205 N N . LEU A 1 160 ? -9.209 0.308 10.666 1.00 94.94 160 LEU A N 1
ATOM 1206 C CA . LEU A 1 160 ? -9.047 1.681 11.151 1.00 94.94 160 LEU A CA 1
ATOM 1207 C C . LEU A 1 160 ? -10.389 2.394 11.343 1.00 94.94 160 LEU A C 1
ATOM 1209 O O . LEU A 1 160 ? -10.573 3.059 12.356 1.00 94.94 160 LEU A O 1
ATOM 1213 N N . ALA A 1 161 ? -11.338 2.222 10.424 1.00 95.38 161 ALA A N 1
ATOM 1214 C CA . ALA A 1 161 ? -12.664 2.824 10.501 1.00 95.38 161 ALA A CA 1
ATOM 1215 C C . ALA A 1 161 ? -13.469 2.270 11.681 1.00 95.38 161 ALA A C 1
ATOM 1217 O O . ALA A 1 161 ? -14.049 3.035 12.443 1.00 95.38 161 ALA A O 1
ATOM 1218 N N . TYR A 1 162 ? -13.466 0.951 11.892 1.00 95.56 162 TYR A N 1
ATOM 1219 C CA . TYR A 1 162 ? -14.156 0.346 13.028 1.00 95.56 162 TYR A CA 1
ATOM 1220 C C . TYR A 1 162 ? -13.559 0.826 14.355 1.00 95.56 162 TYR A C 1
ATOM 1222 O O . TYR A 1 162 ? -14.278 1.306 15.228 1.00 95.56 162 TYR A O 1
ATOM 1230 N N . PHE A 1 163 ? -12.240 0.739 14.529 1.00 95.31 163 PHE A N 1
ATOM 1231 C CA . PHE A 1 163 ? -11.643 1.156 15.795 1.00 95.31 163 PHE A CA 1
ATOM 1232 C C . PHE A 1 163 ? -11.679 2.679 15.994 1.00 95.31 163 PHE A C 1
ATOM 1234 O O . PHE A 1 163 ? -11.875 3.125 17.121 1.00 95.31 163 PHE A O 1
ATOM 1241 N N . GLY A 1 164 ? -11.568 3.466 14.926 1.00 94.44 164 GLY A N 1
ATOM 1242 C CA . GLY A 1 164 ? -11.674 4.923 14.959 1.00 94.44 164 GLY A CA 1
ATOM 1243 C C . GLY A 1 164 ? -13.093 5.404 15.243 1.00 94.44 164 GLY A C 1
ATOM 1244 O O . GLY A 1 164 ? -13.353 5.963 16.306 1.00 94.44 164 GLY A O 1
ATOM 1245 N N . PHE A 1 165 ? -14.027 5.137 14.329 1.00 94.75 165 PHE A N 1
ATOM 1246 C CA . PHE A 1 165 ? -15.391 5.666 14.394 1.00 94.75 165 PHE A CA 1
ATOM 1247 C C . PHE A 1 165 ? -16.276 4.941 15.418 1.00 94.75 165 PHE A C 1
ATOM 1249 O O . PHE A 1 165 ? -16.995 5.587 16.171 1.00 94.75 165 PHE A O 1
ATOM 1256 N N . ARG A 1 166 ? -16.218 3.602 15.506 1.00 94.25 166 ARG A N 1
ATOM 1257 C CA . ARG A 1 166 ? -17.088 2.823 16.419 1.00 94.25 166 ARG A CA 1
ATOM 1258 C C . ARG A 1 166 ? -16.519 2.718 17.837 1.00 94.25 166 ARG A C 1
ATOM 1260 O O . ARG A 1 166 ? -17.281 2.622 18.795 1.00 94.25 166 ARG A O 1
ATOM 1267 N N . ARG A 1 167 ? -15.189 2.652 17.988 1.00 92.81 167 ARG A N 1
ATOM 1268 C CA . ARG A 1 167 ? -14.521 2.420 19.290 1.00 92.81 167 ARG A CA 1
ATOM 1269 C C . ARG A 1 167 ? -13.788 3.645 19.843 1.00 92.81 167 ARG A C 1
ATOM 1271 O O . ARG A 1 167 ? -13.236 3.540 20.936 1.00 92.81 167 ARG A O 1
ATOM 1278 N N . GLY A 1 168 ? -13.777 4.771 19.127 1.00 91.69 168 GLY A N 1
ATOM 1279 C CA . GLY A 1 168 ? -13.147 6.017 19.576 1.00 91.69 168 GLY A CA 1
ATOM 1280 C C . GLY A 1 168 ? -11.626 5.926 19.747 1.00 91.69 168 GLY A C 1
ATOM 1281 O O . GLY A 1 168 ? -11.047 6.679 20.528 1.00 91.69 168 GLY A O 1
ATOM 1282 N N . ALA A 1 169 ? -10.970 4.973 19.082 1.00 92.81 169 ALA A N 1
ATOM 1283 C CA . ALA A 1 169 ? -9.526 4.800 19.155 1.00 92.81 169 ALA A CA 1
ATOM 1284 C C . ALA A 1 169 ? -8.799 5.773 18.202 1.00 92.81 169 ALA A C 1
ATOM 1286 O O . ALA A 1 169 ? -9.366 6.201 17.197 1.00 92.81 169 ALA A O 1
ATOM 1287 N N . PRO A 1 170 ? -7.521 6.102 18.456 1.00 90.75 170 PRO A N 1
ATOM 1288 C CA . PRO A 1 170 ? -6.721 6.876 17.508 1.00 90.75 170 PRO A CA 1
ATOM 1289 C C . PRO A 1 170 ? -6.605 6.190 16.136 1.00 90.75 170 PRO A C 1
ATOM 1291 O O . PRO A 1 170 ? -6.542 4.963 16.060 1.00 90.75 170 PRO A O 1
ATOM 1294 N N . TYR A 1 171 ? -6.462 6.969 15.059 1.00 88.31 171 TYR A N 1
ATOM 1295 C CA . TYR A 1 171 ? -6.220 6.472 13.692 1.00 88.31 171 TYR A CA 1
ATOM 1296 C C . TYR A 1 171 ? -4.766 6.026 13.478 1.00 88.31 171 TYR A C 1
ATOM 1298 O O . TYR A 1 171 ? -4.052 6.528 12.612 1.00 88.31 171 TYR A O 1
ATOM 1306 N N . LEU A 1 172 ? -4.312 5.096 14.313 1.00 90.56 172 LEU A N 1
ATOM 1307 C CA . LEU A 1 172 ? -2.986 4.493 14.247 1.00 90.56 172 LEU A CA 1
ATOM 1308 C C . LEU A 1 172 ? -3.123 2.981 14.024 1.00 90.56 172 LEU A C 1
ATOM 1310 O O . LEU A 1 172 ? -3.956 2.356 14.683 1.00 90.56 172 LEU A O 1
ATOM 1314 N N . PRO A 1 173 ? -2.304 2.355 13.162 1.00 92.75 173 PRO A N 1
ATOM 1315 C CA . PRO A 1 173 ? -2.349 0.907 12.923 1.00 92.75 173 PRO A CA 1
ATOM 1316 C C . PRO A 1 173 ? -2.188 0.042 14.182 1.00 92.75 173 PRO A C 1
ATOM 1318 O O . PRO A 1 173 ? -2.735 -1.057 14.254 1.00 92.75 173 PRO A O 1
ATOM 1321 N N . GLY A 1 174 ? -1.484 0.537 15.201 1.00 94.00 174 GLY A N 1
ATOM 1322 C CA . GLY A 1 174 ? -1.346 -0.100 16.507 1.00 94.00 174 GLY A CA 1
ATOM 1323 C C . GLY A 1 174 ? -2.522 0.138 17.464 1.00 94.00 174 GLY A C 1
ATOM 1324 O O . GLY A 1 174 ? -2.646 -0.570 18.463 1.00 94.00 174 GLY A O 1
ATOM 1325 N N . ALA A 1 175 ? -3.409 1.103 17.206 1.00 93.69 175 ALA A N 1
ATOM 1326 C CA . ALA A 1 175 ? -4.556 1.387 18.075 1.00 93.69 175 ALA A CA 1
ATOM 1327 C C . ALA A 1 175 ? -5.574 0.229 18.174 1.00 93.69 175 ALA A C 1
ATOM 1329 O O . ALA A 1 175 ? -6.002 -0.065 19.293 1.00 93.69 175 ALA A O 1
ATOM 1330 N N . PRO A 1 176 ? -5.909 -0.501 17.089 1.00 95.38 176 PRO A N 1
ATOM 1331 C CA . PRO A 1 176 ? -6.682 -1.740 17.167 1.00 95.38 176 PRO A CA 1
ATOM 1332 C C . PRO A 1 176 ? -6.103 -2.764 18.146 1.00 95.38 176 PRO A C 1
ATOM 1334 O O . PRO A 1 176 ? -6.848 -3.367 18.914 1.00 95.38 176 PRO A O 1
ATOM 1337 N N . LEU A 1 177 ? -4.774 -2.933 18.171 1.00 94.75 177 LEU A N 1
ATOM 1338 C CA . LEU A 1 177 ? -4.109 -3.868 19.084 1.00 94.75 177 LEU A CA 1
ATOM 1339 C C . LEU A 1 177 ? -4.300 -3.438 20.542 1.00 94.75 177 LEU A C 1
ATOM 1341 O O . LEU A 1 177 ? -4.686 -4.254 21.377 1.00 94.75 177 LEU A O 1
ATOM 1345 N N . ARG A 1 178 ? -4.106 -2.146 20.829 1.00 93.50 178 ARG A N 1
ATOM 1346 C CA . ARG A 1 178 ? -4.346 -1.565 22.161 1.00 93.50 178 ARG A CA 1
ATOM 1347 C C . ARG A 1 178 ? -5.803 -1.733 22.594 1.00 93.50 178 ARG A C 1
ATOM 1349 O O . ARG A 1 178 ? -6.066 -2.194 23.699 1.00 93.50 178 ARG A O 1
ATOM 1356 N N . SER A 1 179 ? -6.749 -1.443 21.701 1.00 93.31 179 SER A N 1
ATOM 1357 C CA . SER A 1 179 ? -8.188 -1.526 21.985 1.00 93.31 179 SER A CA 1
ATOM 1358 C C . SER A 1 179 ? -8.699 -2.965 22.145 1.00 93.31 179 SER A C 1
ATOM 1360 O O . SER A 1 179 ? -9.606 -3.208 22.942 1.00 93.31 179 SER A O 1
ATOM 1362 N N . ALA A 1 180 ? -8.140 -3.925 21.401 1.00 92.88 180 ALA A N 1
ATOM 1363 C CA . ALA A 1 180 ? -8.571 -5.323 21.436 1.00 92.88 180 ALA A CA 1
ATOM 1364 C C . ALA A 1 180 ? -7.906 -6.136 22.558 1.00 92.88 180 ALA A C 1
ATOM 1366 O O . ALA A 1 180 ? -8.534 -7.039 23.112 1.00 92.88 180 ALA A O 1
ATOM 1367 N N . PHE A 1 181 ? -6.644 -5.841 22.886 1.00 93.44 181 PHE A N 1
ATOM 1368 C CA . PHE A 1 181 ? -5.842 -6.665 23.795 1.00 93.44 181 PHE A CA 1
ATOM 1369 C C . PHE A 1 181 ? -5.487 -5.989 25.123 1.00 93.44 181 PHE A C 1
ATOM 1371 O O . PHE A 1 181 ? -5.000 -6.686 26.015 1.00 93.44 181 PHE A O 1
ATOM 1378 N N . GLY A 1 182 ? -5.761 -4.690 25.286 1.00 88.31 182 GLY A N 1
ATOM 1379 C CA . GLY A 1 182 ? -5.531 -3.946 26.528 1.00 88.31 182 GLY A CA 1
ATOM 1380 C C . GLY A 1 182 ? -4.080 -4.019 27.013 1.00 88.31 182 GLY A C 1
ATOM 1381 O O . GLY A 1 182 ? -3.150 -4.156 26.215 1.00 88.31 182 GLY A O 1
ATOM 1382 N N . ASP A 1 183 ? -3.892 -4.021 28.333 1.00 90.25 183 ASP A N 1
ATOM 1383 C CA . ASP A 1 183 ? -2.583 -3.873 28.993 1.00 90.25 183 ASP A CA 1
ATOM 1384 C C . ASP A 1 183 ? -1.732 -5.154 29.043 1.00 90.25 183 ASP A C 1
ATOM 1386 O O . ASP A 1 183 ? -0.876 -5.330 29.916 1.00 90.25 183 ASP A O 1
ATOM 1390 N N . ARG A 1 184 ? -1.937 -6.101 28.116 1.00 93.56 184 ARG A N 1
ATOM 1391 C CA . ARG A 1 184 ? -1.039 -7.261 28.032 1.00 93.56 184 ARG A CA 1
ATOM 1392 C C . ARG A 1 184 ? 0.380 -6.770 27.754 1.00 93.56 184 ARG A C 1
ATOM 1394 O O . ARG A 1 184 ? 0.604 -5.911 26.906 1.00 93.56 184 ARG A O 1
ATOM 1401 N N . ARG A 1 185 ? 1.362 -7.400 28.406 1.00 92.94 185 ARG A N 1
ATOM 1402 C CA . ARG A 1 185 ? 2.790 -7.036 28.314 1.00 92.94 185 ARG A CA 1
ATOM 1403 C C . ARG A 1 185 ? 3.316 -6.906 26.876 1.00 92.94 185 ARG A C 1
ATOM 1405 O O . ARG A 1 185 ? 4.252 -6.151 26.638 1.00 92.94 185 ARG A O 1
ATOM 1412 N N . TRP A 1 186 ? 2.750 -7.659 25.934 1.00 95.56 186 TRP A N 1
ATOM 1413 C CA . TRP A 1 186 ? 3.152 -7.647 24.526 1.00 95.56 186 TRP A CA 1
ATOM 1414 C C . TRP A 1 186 ? 2.398 -6.620 23.669 1.00 95.56 186 TRP A C 1
ATOM 1416 O O . TRP A 1 186 ? 2.886 -6.295 22.589 1.00 95.56 186 TRP A O 1
ATOM 1426 N N . THR A 1 187 ? 1.251 -6.097 24.118 1.00 95.00 187 THR A N 1
ATOM 1427 C CA . THR A 1 187 ? 0.393 -5.225 23.302 1.00 95.00 187 THR A CA 1
ATOM 1428 C C . THR A 1 187 ? 1.131 -3.964 22.880 1.00 95.00 187 THR A C 1
ATOM 1430 O O . THR A 1 187 ? 1.227 -3.677 21.690 1.00 95.00 187 THR A O 1
ATOM 1433 N N . GLU A 1 188 ? 1.696 -3.230 23.839 1.00 93.25 188 GLU A N 1
ATOM 1434 C CA . GLU A 1 188 ? 2.318 -1.935 23.565 1.00 93.25 188 GLU A CA 1
ATOM 1435 C C . GLU A 1 188 ? 3.579 -2.037 22.681 1.00 93.25 188 GLU A C 1
ATOM 1437 O O . GLU A 1 188 ? 3.690 -1.266 21.723 1.00 93.25 188 GLU A O 1
ATOM 1442 N N . PRO A 1 189 ? 4.505 -2.996 22.902 1.00 93.69 189 PRO A N 1
ATOM 1443 C CA . PRO A 1 189 ? 5.626 -3.217 21.987 1.00 93.69 189 PRO A CA 1
ATOM 1444 C C . PRO A 1 189 ? 5.196 -3.530 20.549 1.00 93.69 189 PRO A C 1
ATOM 1446 O O . PRO A 1 189 ? 5.745 -2.958 19.607 1.00 93.69 189 PRO A O 1
ATOM 1449 N N . VAL A 1 190 ? 4.206 -4.411 20.365 1.00 95.62 190 VAL A N 1
ATOM 1450 C CA . VAL A 1 190 ? 3.742 -4.814 19.027 1.00 95.62 190 VAL A CA 1
ATOM 1451 C C . VAL A 1 190 ? 2.969 -3.681 18.351 1.00 95.62 190 VAL A C 1
ATOM 1453 O O . VAL A 1 190 ? 3.144 -3.455 17.157 1.00 95.62 190 VAL A O 1
ATOM 1456 N N . ALA A 1 191 ? 2.177 -2.917 19.105 1.00 94.25 191 ALA A N 1
ATOM 1457 C CA . ALA A 1 191 ? 1.469 -1.752 18.590 1.00 94.25 191 ALA A CA 1
ATOM 1458 C C . ALA A 1 191 ? 2.437 -0.665 18.100 1.00 94.25 191 ALA A C 1
ATOM 1460 O O . ALA A 1 191 ? 2.289 -0.177 16.983 1.00 94.25 191 ALA A O 1
ATOM 1461 N N . LYS A 1 192 ? 3.483 -0.351 18.878 1.00 92.12 192 LYS A N 1
ATOM 1462 C CA . LYS A 1 192 ? 4.550 0.578 18.461 1.00 92.12 192 LYS A CA 1
ATOM 1463 C C . LYS A 1 192 ? 5.308 0.092 17.228 1.00 92.12 192 LYS A C 1
ATOM 1465 O O . LYS A 1 192 ? 5.649 0.901 16.367 1.00 92.12 192 LYS A O 1
ATOM 1470 N N . LEU A 1 193 ? 5.565 -1.213 17.137 1.00 94.00 193 LEU A N 1
ATOM 1471 C CA . LEU A 1 193 ? 6.192 -1.810 15.961 1.00 94.00 193 LEU A CA 1
ATOM 1472 C C . LEU A 1 193 ? 5.297 -1.665 14.723 1.00 94.00 193 LEU A C 1
ATOM 1474 O O . LEU A 1 193 ? 5.784 -1.242 13.679 1.00 94.00 193 LEU A O 1
ATOM 1478 N N . ALA A 1 194 ? 4.000 -1.960 14.845 1.00 94.81 194 ALA A N 1
ATOM 1479 C CA . ALA A 1 194 ? 3.032 -1.799 13.762 1.00 94.81 194 ALA A CA 1
ATOM 1480 C C . ALA A 1 194 ? 2.933 -0.336 13.298 1.00 94.81 194 ALA A C 1
ATOM 1482 O O . ALA A 1 194 ? 2.982 -0.075 12.098 1.00 94.81 194 ALA A O 1
ATOM 1483 N N . ASP A 1 195 ? 2.877 0.610 14.242 1.00 94.19 195 ASP A N 1
ATOM 1484 C CA . ASP A 1 195 ? 2.882 2.047 13.952 1.00 94.19 195 ASP A CA 1
ATOM 1485 C C . ASP A 1 195 ? 4.149 2.446 13.165 1.00 94.19 195 ASP A C 1
ATOM 1487 O O . ASP A 1 195 ? 4.065 3.128 12.142 1.00 94.19 195 ASP A O 1
ATOM 1491 N N . GLY A 1 196 ? 5.329 1.978 13.591 1.00 94.06 196 GLY A N 1
ATOM 1492 C CA . GLY A 1 196 ? 6.603 2.261 12.920 1.00 94.06 196 GLY A CA 1
ATOM 1493 C C . GLY A 1 196 ? 6.721 1.645 11.527 1.00 94.06 196 GLY A C 1
ATOM 1494 O O . GLY A 1 196 ? 7.126 2.334 10.590 1.00 94.06 196 GLY A O 1
ATOM 1495 N N . ILE A 1 197 ? 6.328 0.377 11.372 1.00 95.25 197 ILE A N 1
ATOM 1496 C CA . ILE A 1 197 ? 6.296 -0.303 10.070 1.00 95.25 197 ILE A CA 1
ATOM 1497 C C . ILE A 1 197 ? 5.360 0.436 9.119 1.00 95.25 197 ILE A C 1
ATOM 1499 O O . ILE A 1 197 ? 5.721 0.639 7.966 1.00 95.25 197 ILE A O 1
ATOM 1503 N N . ALA A 1 198 ? 4.192 0.876 9.589 1.00 93.94 198 ALA A N 1
ATOM 1504 C CA . ALA A 1 198 ? 3.243 1.590 8.749 1.00 93.94 198 ALA A CA 1
ATOM 1505 C C . ALA A 1 198 ? 3.799 2.924 8.238 1.00 93.94 198 ALA A C 1
ATOM 1507 O O . ALA A 1 198 ? 3.683 3.207 7.048 1.00 93.94 198 ALA A O 1
ATOM 1508 N N . VAL A 1 199 ? 4.456 3.714 9.096 1.00 93.88 199 VAL A N 1
ATOM 1509 C CA . VAL A 1 199 ? 5.105 4.965 8.666 1.00 93.88 199 VAL A CA 1
ATOM 1510 C C . VAL A 1 199 ? 6.170 4.698 7.603 1.00 93.88 199 VAL A C 1
ATOM 1512 O O . VAL A 1 199 ? 6.190 5.378 6.579 1.00 93.88 199 VAL A O 1
ATOM 1515 N N . LEU A 1 200 ? 7.026 3.693 7.811 1.00 95.06 200 LEU A N 1
ATOM 1516 C CA . LEU A 1 200 ? 8.063 3.331 6.841 1.00 95.06 200 LEU A CA 1
ATOM 1517 C C . LEU A 1 200 ? 7.459 2.808 5.530 1.00 95.06 200 LEU A C 1
ATOM 1519 O O . LEU A 1 200 ? 7.892 3.213 4.454 1.00 95.06 200 LEU A O 1
ATOM 1523 N N . ALA A 1 201 ? 6.436 1.955 5.605 1.00 94.81 201 ALA A N 1
ATOM 1524 C CA . ALA A 1 201 ? 5.751 1.406 4.438 1.00 94.81 201 ALA A CA 1
ATOM 1525 C C . ALA A 1 201 ? 5.085 2.504 3.598 1.00 94.81 201 ALA A C 1
ATOM 1527 O O . ALA A 1 201 ? 5.213 2.496 2.376 1.00 94.81 201 ALA A O 1
ATOM 1528 N N . ILE A 1 202 ? 4.432 3.479 4.242 1.00 93.00 202 ILE A N 1
ATOM 1529 C CA . ILE A 1 202 ? 3.848 4.638 3.557 1.00 93.00 202 ILE A CA 1
ATOM 1530 C C . ILE A 1 202 ? 4.953 5.489 2.927 1.00 93.00 202 ILE A C 1
ATOM 1532 O O . ILE A 1 202 ? 4.861 5.814 1.747 1.00 93.00 202 ILE A O 1
ATOM 1536 N N . ALA A 1 203 ? 6.013 5.816 3.672 1.00 93.44 203 ALA A N 1
ATOM 1537 C CA . ALA A 1 203 ? 7.108 6.642 3.165 1.00 93.44 203 ALA A CA 1
ATOM 1538 C C . ALA A 1 203 ? 7.783 6.018 1.931 1.00 93.44 203 ALA A C 1
ATOM 1540 O O . ALA A 1 203 ? 7.921 6.681 0.903 1.00 93.44 203 ALA A O 1
ATOM 1541 N N . PHE A 1 204 ? 8.152 4.735 1.997 1.00 93.56 204 PHE A N 1
ATOM 1542 C CA . PHE A 1 204 ? 8.780 4.039 0.872 1.00 93.56 204 PHE A CA 1
ATOM 1543 C C . PHE A 1 204 ? 7.804 3.783 -0.283 1.00 93.56 204 PHE A C 1
ATOM 1545 O O . PHE A 1 204 ? 8.192 3.919 -1.443 1.00 93.56 204 PHE A O 1
ATOM 1552 N N . GLY A 1 205 ? 6.537 3.474 0.009 1.00 91.69 205 GLY A N 1
ATOM 1553 C CA . GLY A 1 205 ? 5.504 3.288 -1.013 1.00 91.69 205 GLY A CA 1
ATOM 1554 C C . GLY A 1 205 ? 5.227 4.567 -1.808 1.00 91.69 205 GLY A C 1
ATOM 1555 O O . GLY A 1 205 ? 5.200 4.541 -3.040 1.00 91.69 205 GLY A O 1
ATOM 1556 N N . VAL A 1 206 ? 5.094 5.705 -1.117 1.00 91.38 206 VAL A N 1
ATOM 1557 C CA . VAL A 1 206 ? 4.922 7.022 -1.751 1.00 91.38 206 VAL A CA 1
ATOM 1558 C C . VAL A 1 206 ? 6.164 7.400 -2.555 1.00 91.38 206 VAL A C 1
ATOM 1560 O O . VAL A 1 206 ? 6.027 7.817 -3.703 1.00 91.38 206 VAL A O 1
ATOM 1563 N N . ALA A 1 207 ? 7.368 7.196 -2.007 1.00 90.62 207 ALA A N 1
ATOM 1564 C CA . ALA A 1 207 ? 8.614 7.481 -2.716 1.00 90.62 207 ALA A CA 1
ATOM 1565 C C . ALA A 1 207 ? 8.752 6.665 -4.015 1.00 90.62 207 ALA A C 1
ATOM 1567 O O . ALA A 1 207 ? 9.099 7.225 -5.054 1.00 90.62 207 ALA A O 1
ATOM 1568 N N . GLY A 1 208 ? 8.425 5.367 -3.987 1.00 89.06 208 GLY A N 1
ATOM 1569 C CA . GLY A 1 208 ? 8.442 4.514 -5.179 1.00 89.06 208 GLY A CA 1
ATOM 1570 C C . GLY A 1 208 ? 7.428 4.952 -6.241 1.00 89.06 208 GLY A C 1
ATOM 1571 O O . GLY A 1 208 ? 7.768 5.054 -7.420 1.00 89.06 208 GLY A O 1
ATOM 1572 N N . SER A 1 209 ? 6.199 5.276 -5.823 1.00 89.81 209 SER A N 1
ATOM 1573 C CA . SER A 1 209 ? 5.152 5.800 -6.715 1.00 89.81 209 SER A CA 1
ATOM 1574 C C . SER A 1 209 ? 5.555 7.129 -7.360 1.00 89.81 209 SER A C 1
ATOM 1576 O O . SER A 1 209 ? 5.420 7.308 -8.571 1.00 89.81 209 SER A O 1
ATOM 1578 N N . MET A 1 210 ? 6.131 8.035 -6.568 1.00 89.06 210 MET A N 1
ATOM 1579 C CA . MET A 1 210 ? 6.648 9.314 -7.048 1.00 89.06 210 MET A CA 1
ATOM 1580 C C . MET A 1 210 ? 7.789 9.119 -8.055 1.00 89.06 210 MET A C 1
ATOM 1582 O O . MET A 1 210 ? 7.781 9.752 -9.107 1.00 89.06 210 MET A O 1
ATOM 1586 N N . GLY A 1 211 ? 8.716 8.190 -7.791 1.00 87.88 211 GLY A N 1
ATOM 1587 C CA . GLY A 1 211 ? 9.801 7.844 -8.714 1.00 87.88 211 GLY A CA 1
ATOM 1588 C C . GLY A 1 211 ? 9.301 7.386 -10.088 1.00 87.88 211 GLY A C 1
ATOM 1589 O O . GLY A 1 211 ? 9.775 7.882 -11.109 1.00 87.88 211 GLY A O 1
ATOM 1590 N N . MET A 1 212 ? 8.286 6.514 -10.131 1.00 88.50 212 MET A N 1
ATOM 1591 C CA . MET A 1 212 ? 7.655 6.101 -11.396 1.00 88.50 212 MET A CA 1
ATOM 1592 C C . MET A 1 212 ? 7.063 7.293 -12.162 1.00 88.50 212 MET A C 1
ATOM 1594 O O . MET A 1 212 ? 7.211 7.378 -13.381 1.00 88.50 212 MET A O 1
ATOM 1598 N N . GLY A 1 213 ? 6.443 8.239 -11.451 1.00 88.56 213 GLY A N 1
ATOM 1599 C CA . GLY A 1 213 ? 5.863 9.442 -12.052 1.00 88.56 213 GLY A CA 1
ATOM 1600 C C . GLY A 1 213 ? 6.927 10.342 -12.676 1.00 88.56 213 GLY A C 1
ATOM 1601 O O . GLY A 1 213 ? 6.755 10.817 -13.798 1.00 88.56 213 GLY A O 1
ATOM 1602 N N . ILE A 1 214 ? 8.063 10.505 -11.994 1.00 87.50 214 ILE A N 1
ATOM 1603 C CA . ILE A 1 214 ? 9.215 11.262 -12.501 1.00 87.50 214 ILE A CA 1
ATOM 1604 C C . ILE A 1 214 ? 9.749 10.629 -13.789 1.00 87.50 214 ILE A C 1
ATOM 1606 O O . ILE A 1 214 ? 9.922 11.337 -14.781 1.00 87.50 214 ILE A O 1
ATOM 1610 N N . PHE A 1 215 ? 9.946 9.307 -13.819 1.00 86.00 215 PHE A N 1
ATOM 1611 C CA . PHE A 1 215 ? 10.419 8.615 -15.025 1.00 86.00 215 PHE A CA 1
ATOM 1612 C C . PHE A 1 215 ? 9.446 8.757 -16.199 1.00 86.00 215 PHE A C 1
ATOM 1614 O O . PHE A 1 215 ? 9.868 8.949 -17.344 1.00 86.00 215 PHE A O 1
ATOM 1621 N N . GLN A 1 216 ? 8.141 8.710 -15.924 1.00 88.31 216 GLN A N 1
ATOM 1622 C CA . GLN A 1 216 ? 7.113 8.891 -16.944 1.00 88.31 216 GLN A CA 1
ATOM 1623 C C . GLN A 1 216 ? 7.122 10.320 -17.511 1.00 88.31 216 GLN A C 1
ATOM 1625 O O . GLN A 1 216 ? 7.055 10.493 -18.729 1.00 88.31 216 GLN A O 1
ATOM 1630 N N . LEU A 1 217 ? 7.287 11.337 -16.656 1.00 88.12 217 LEU A N 1
ATOM 1631 C CA . LEU A 1 217 ? 7.425 12.736 -17.075 1.00 88.12 217 LEU A CA 1
ATOM 1632 C C . LEU A 1 217 ? 8.706 12.977 -17.880 1.00 88.12 217 LEU A C 1
ATOM 1634 O O . LEU A 1 217 ? 8.643 13.578 -18.952 1.00 88.12 217 LEU A O 1
ATOM 1638 N N . GLN A 1 218 ? 9.854 12.475 -17.414 1.00 87.88 218 GLN A N 1
ATOM 1639 C CA . GLN A 1 218 ? 11.130 12.578 -18.132 1.00 87.88 218 GLN A CA 1
ATOM 1640 C C . GLN A 1 218 ? 11.037 11.958 -19.528 1.00 87.88 218 GLN A C 1
ATOM 1642 O O . GLN A 1 218 ? 11.445 12.576 -20.511 1.00 87.88 218 GLN A O 1
ATOM 1647 N N . THR A 1 219 ? 10.440 10.768 -19.628 1.00 88.69 219 THR A N 1
ATOM 1648 C CA . THR A 1 219 ? 10.233 10.085 -20.912 1.00 88.69 219 THR A CA 1
ATOM 1649 C C . THR A 1 219 ? 9.295 10.879 -21.817 1.00 88.69 219 THR A C 1
ATOM 1651 O O . THR A 1 219 ? 9.595 11.069 -22.993 1.00 88.69 219 THR A O 1
ATOM 1654 N N . GLY A 1 220 ? 8.188 11.400 -21.280 1.00 89.69 220 GLY A N 1
ATOM 1655 C CA . GLY A 1 220 ? 7.255 12.233 -22.040 1.00 89.69 220 GLY A CA 1
ATOM 1656 C C . GLY A 1 220 ? 7.915 13.493 -22.604 1.00 89.69 220 GLY A C 1
ATOM 1657 O O . GLY A 1 220 ? 7.773 13.785 -23.790 1.00 89.69 220 GLY A O 1
ATOM 1658 N N . LEU A 1 221 ? 8.697 14.206 -21.789 1.00 89.69 221 LEU A N 1
ATOM 1659 C CA . LEU A 1 221 ? 9.454 15.385 -22.220 1.00 89.69 221 LEU A CA 1
ATOM 1660 C C . LEU A 1 221 ? 10.513 15.043 -23.270 1.00 89.69 221 LEU A C 1
ATOM 1662 O O . LEU A 1 221 ? 10.700 15.801 -24.220 1.00 89.69 221 LEU A O 1
ATOM 1666 N N . HIS A 1 222 ? 11.184 13.900 -23.130 1.00 90.38 222 HIS A N 1
ATOM 1667 C CA . HIS A 1 222 ? 12.139 13.434 -24.127 1.00 90.38 222 HIS A CA 1
ATOM 1668 C C . HIS A 1 222 ? 11.463 13.177 -25.478 1.00 90.38 222 HIS A C 1
ATOM 1670 O O . HIS A 1 222 ? 11.914 13.689 -26.499 1.00 90.38 222 HIS A O 1
ATOM 1676 N N . VAL A 1 223 ? 10.346 12.446 -25.479 1.00 92.44 223 VAL A N 1
ATOM 1677 C CA . VAL A 1 223 ? 9.605 12.103 -26.702 1.00 92.44 223 VAL A CA 1
ATOM 1678 C C . VAL A 1 223 ? 9.002 13.341 -27.373 1.00 92.44 223 VAL A C 1
ATOM 1680 O O . VAL A 1 223 ? 9.029 13.442 -28.597 1.00 92.44 223 VAL A O 1
ATOM 1683 N N . LEU A 1 224 ? 8.460 14.283 -26.595 1.00 93.81 224 LEU A N 1
ATOM 1684 C CA . LEU A 1 224 ? 7.751 15.449 -27.133 1.00 93.81 224 LEU A CA 1
ATOM 1685 C C . LEU A 1 224 ? 8.676 16.615 -27.495 1.00 93.81 224 LEU A C 1
ATOM 1687 O O . LEU A 1 224 ? 8.408 17.324 -28.462 1.00 93.81 224 LEU A O 1
ATOM 1691 N N . LEU A 1 225 ? 9.730 16.845 -26.707 1.00 92.25 225 LEU A N 1
ATOM 1692 C CA . LEU A 1 225 ? 10.573 18.045 -26.790 1.00 92.25 225 LEU A CA 1
ATOM 1693 C C . LEU A 1 225 ? 12.050 17.735 -27.073 1.00 92.25 225 LEU A C 1
ATOM 1695 O O . LEU A 1 225 ? 12.855 18.660 -27.166 1.00 92.25 225 LEU A O 1
ATOM 1699 N N . GLY A 1 226 ? 12.437 16.460 -27.184 1.00 88.69 226 GLY A N 1
ATOM 1700 C CA . GLY A 1 226 ? 13.824 16.054 -27.434 1.00 88.69 226 GLY A CA 1
ATOM 1701 C C . GLY A 1 226 ? 14.776 16.301 -26.259 1.00 88.69 226 GLY A C 1
ATOM 1702 O O . GLY A 1 226 ? 15.992 16.264 -26.438 1.00 88.69 226 GLY A O 1
ATOM 1703 N N . ILE A 1 227 ? 14.256 16.572 -25.055 1.00 86.31 227 ILE A N 1
ATOM 1704 C CA . ILE A 1 227 ? 15.079 16.852 -23.869 1.00 86.31 227 ILE A CA 1
ATOM 1705 C C . ILE A 1 227 ? 15.846 15.579 -23.466 1.00 86.31 227 ILE A C 1
ATOM 1707 O O . ILE A 1 227 ? 15.220 14.530 -23.319 1.00 86.31 227 ILE A O 1
ATOM 1711 N N . PRO A 1 228 ? 17.177 15.619 -23.258 1.00 85.56 228 PRO A N 1
ATOM 1712 C CA . PRO A 1 228 ? 17.935 14.441 -22.833 1.00 85.56 228 PRO A CA 1
ATOM 1713 C C . PRO A 1 228 ? 17.487 13.913 -21.463 1.00 85.56 228 PRO A C 1
ATOM 1715 O O . PRO A 1 228 ? 17.379 14.687 -20.510 1.00 85.56 228 PRO A O 1
ATOM 1718 N N . LEU A 1 229 ? 17.306 12.592 -21.350 1.00 78.88 229 LEU A N 1
ATOM 1719 C CA . LEU A 1 229 ? 16.862 11.917 -20.118 1.00 78.88 229 LEU A CA 1
ATOM 1720 C C . LEU A 1 229 ? 17.810 12.142 -18.927 1.00 78.88 229 LEU A C 1
ATOM 1722 O O . LEU A 1 229 ? 17.372 12.203 -17.783 1.00 78.88 229 LEU A O 1
ATOM 1726 N N . GLU A 1 230 ? 19.105 12.320 -19.191 1.00 73.50 230 GLU A N 1
ATOM 1727 C CA . GLU A 1 230 ? 20.138 12.503 -18.161 1.00 73.50 230 GLU A CA 1
ATOM 1728 C C . GLU A 1 230 ? 20.335 13.968 -17.731 1.00 73.50 230 GLU A C 1
ATOM 1730 O O . GLU A 1 230 ? 21.245 14.287 -16.959 1.00 73.50 230 GLU A O 1
ATOM 1735 N N . SER A 1 231 ? 19.507 14.896 -18.224 1.00 76.06 231 SER A N 1
ATOM 1736 C CA . SER A 1 231 ? 19.647 16.313 -17.891 1.00 76.06 231 SER A CA 1
ATOM 1737 C C . SER A 1 231 ? 19.339 16.578 -16.412 1.00 76.06 231 SER A C 1
ATOM 1739 O O . SER A 1 231 ? 18.184 16.699 -16.001 1.00 76.06 231 SER A O 1
ATOM 1741 N N . LYS A 1 232 ? 20.396 16.737 -15.604 1.00 69.06 232 LYS A N 1
ATOM 1742 C CA . LYS A 1 232 ? 20.305 16.992 -14.153 1.00 69.06 232 LYS A CA 1
ATOM 1743 C C . LYS A 1 232 ? 19.482 18.238 -13.800 1.00 69.06 232 LYS A C 1
ATOM 1745 O O . LYS A 1 232 ? 18.854 18.259 -12.747 1.00 69.06 232 LYS A O 1
ATOM 1750 N N . ALA A 1 233 ? 19.460 19.250 -14.672 1.00 66.75 233 ALA A N 1
ATOM 1751 C CA . ALA A 1 233 ? 18.684 20.476 -14.471 1.00 66.75 233 ALA A CA 1
ATOM 1752 C C . ALA A 1 233 ? 17.167 20.213 -14.487 1.00 66.75 233 ALA A C 1
ATOM 1754 O O . ALA A 1 233 ? 16.441 20.738 -13.646 1.00 66.75 233 ALA A O 1
ATOM 1755 N N . TRP A 1 234 ? 16.698 19.353 -15.395 1.00 66.12 234 TRP A N 1
ATOM 1756 C CA . TRP A 1 234 ? 15.286 18.976 -15.480 1.00 66.12 234 TRP A CA 1
ATOM 1757 C C . TRP A 1 234 ? 14.901 17.956 -14.415 1.00 66.12 234 TRP A C 1
ATOM 1759 O O . TRP A 1 234 ? 13.839 18.084 -13.817 1.00 66.12 234 TRP A O 1
ATOM 1769 N N . SER A 1 235 ? 15.784 17.006 -14.098 1.00 62.81 235 SER A N 1
ATOM 1770 C CA . SER A 1 235 ? 15.559 16.064 -12.995 1.00 62.81 235 SER A CA 1
ATOM 1771 C C . SER A 1 235 ? 15.382 16.782 -11.653 1.00 62.81 235 SER A C 1
ATOM 1773 O O . SER A 1 235 ? 14.511 16.406 -10.877 1.00 62.81 235 SER A O 1
ATOM 1775 N N . ALA A 1 236 ? 16.152 17.847 -11.395 1.00 60.56 236 ALA A N 1
ATOM 1776 C CA . ALA A 1 236 ? 15.982 18.684 -10.207 1.00 60.56 236 ALA A CA 1
ATOM 1777 C C . ALA A 1 236 ? 14.701 19.537 -10.258 1.00 60.56 236 ALA A C 1
ATOM 1779 O O . ALA A 1 236 ? 14.043 19.691 -9.237 1.00 60.56 236 ALA A O 1
ATOM 1780 N N . GLY A 1 237 ? 14.328 20.056 -11.433 1.00 63.69 237 GLY A N 1
ATOM 1781 C CA . GLY A 1 237 ? 13.107 20.849 -11.613 1.00 63.69 237 GLY A CA 1
ATOM 1782 C C . GLY A 1 237 ? 11.800 20.051 -11.548 1.00 63.69 237 GLY A C 1
ATOM 1783 O O . GLY A 1 237 ? 10.768 20.634 -11.262 1.00 63.69 237 GLY A O 1
ATOM 1784 N N . ILE A 1 238 ? 11.830 18.738 -11.800 1.00 66.81 238 ILE A N 1
ATOM 1785 C CA . ILE A 1 238 ? 10.668 17.839 -11.652 1.00 66.81 238 ILE A CA 1
ATOM 1786 C C . ILE A 1 238 ? 10.482 17.398 -10.185 1.00 66.81 238 ILE A C 1
ATOM 1788 O O . ILE A 1 238 ? 9.388 17.010 -9.786 1.00 66.81 238 ILE A O 1
ATOM 1792 N N . LEU A 1 239 ? 11.554 17.434 -9.386 1.00 60.22 239 LEU A N 1
ATOM 1793 C CA . LEU A 1 239 ? 11.558 17.040 -7.972 1.00 60.22 239 LEU A CA 1
ATOM 1794 C C . LEU A 1 239 ? 11.069 18.143 -7.011 1.00 60.22 239 LEU A C 1
ATOM 1796 O O . LEU A 1 239 ? 10.819 17.834 -5.845 1.00 60.22 239 LEU A O 1
ATOM 1800 N N . ILE A 1 240 ? 10.981 19.396 -7.472 1.00 51.53 240 ILE A N 1
ATOM 1801 C CA . ILE A 1 240 ? 10.545 20.585 -6.713 1.00 51.53 240 ILE A CA 1
ATOM 1802 C C . ILE A 1 240 ? 9.136 20.968 -7.157 1.00 51.53 240 ILE A C 1
ATOM 1804 O O . ILE A 1 240 ? 8.312 21.268 -6.264 1.00 51.53 240 ILE A O 1
#

Secondary structure (DSSP, 8-state):
-PPPPP---------HHHHHHHHHHHHHHHHHH-HHHHHHHHHHHHHHHHHHHHHHHHHHHHHHHHHHHHHHHSTTTT--SS-TT---SS-HHHHHHHHHHHH--HHHHHHHHHHHHHHHTTTTSS-TTSHHHHHHHHHHHHHHHSHHHHHHHHHHHHHHHIIIIIT---SSTTHHHHHHHTT-TTHHHHHHHHHHHHHHHHHHHHHHHHHHHHHHHHHHHHHHH---TT-HHHHHHH--

pLDDT: mean 88.4, std 13.73, range [34.38, 98.31]

Sequence (240 aa):
MAASEPNESREPRINLFRVTLPICALVAVGGIVSPETLADSAGLMTSTAFRALDWFFMAAVSGFLMLCLWLALGRYGTMKLGADDDEPDFSTTSWLAMLFAAGMGVGLLFWGVAEPVTHYTGALGFEPQTPLAARRAMVITTFHWGLHAWAVYAIAALVLAYFGFRRGAPYLPGAPLRSAFGDRRWTEPVAKLADGIAVLAIAFGVAGSMGMGIFQLQTGLHVLLGIPLESKAWSAGILI